Protein AF-A0A953T609-F1 (afdb_monomer)

Radius of gyration: 42.57 Å; Cα contacts (8 Å, |Δi|>4): 123; chains: 1; bounding box: 119×50×127 Å

Mean predicted aligned error: 12.47 Å

Sequence (325 aa):
MLYPSFEWYLLSAHSLFSTFSKAVWDKGGRVIDSILLSGVIKKYNVDSKWGKEVIAKFCKKIVSQDERFKDSVLLRREIDDVRFLTVFFSTLAFIFIFIQAILPVFGEERLRWDHFGIIFLILSLVSFFMAGAIERKKKPFLGKFLAAFVLIALWHIILVIAPQDVRGAHMVGYVTIIAFLGIFRNIATVLIAGISSLISYLILFYFYYPHIVRLHPMPDMVFLAVIIVIVIFVTSSIQEYFLGLTDVQDELETSRMSLEIQVRARTRELEELRDGLEKSIEERTSELNKKVEEFEKFNKLIVGREMKMVDLKKKIEELEKEKKS

Structure (mmCIF, N/CA/C/O backbone):
data_AF-A0A953T609-F1
#
_entry.id   AF-A0A953T609-F1
#
loop_
_atom_site.group_PDB
_atom_site.id
_atom_site.type_symbol
_atom_site.label_atom_id
_atom_site.label_alt_id
_atom_site.label_comp_id
_atom_site.label_asym_id
_atom_site.label_entity_id
_atom_site.label_seq_id
_atom_site.pdbx_PDB_ins_code
_atom_site.Cartn_x
_atom_site.Cartn_y
_atom_site.Cartn_z
_atom_site.occupancy
_atom_site.B_iso_or_equiv
_atom_site.auth_seq_id
_atom_site.auth_comp_id
_atom_site.auth_asym_id
_atom_site.auth_atom_id
_atom_site.pdbx_PDB_model_num
ATOM 1 N N . MET A 1 1 ? -6.472 -31.185 -30.210 1.00 47.56 1 MET A N 1
ATOM 2 C CA . MET A 1 1 ? -6.406 -31.661 -28.811 1.00 47.56 1 MET A CA 1
ATOM 3 C C . MET A 1 1 ? -5.078 -31.215 -28.219 1.00 47.56 1 MET A C 1
ATOM 5 O O . MET A 1 1 ? -4.071 -31.828 -28.533 1.00 47.56 1 MET A O 1
ATOM 9 N N . LEU A 1 2 ? -5.048 -30.124 -27.449 1.00 36.00 2 LEU A N 1
ATOM 10 C CA . LEU A 1 2 ? -3.848 -29.667 -26.737 1.00 36.00 2 LEU A CA 1
ATOM 11 C C . LEU A 1 2 ? -4.263 -28.920 -25.455 1.00 36.00 2 LEU A C 1
ATOM 13 O O . LEU A 1 2 ? -4.895 -27.874 -25.505 1.00 36.00 2 LEU A O 1
ATOM 17 N N . TYR A 1 3 ? -3.963 -29.606 -24.353 1.00 42.78 3 TYR A N 1
ATOM 18 C CA . TYR A 1 3 ? -3.817 -29.287 -22.928 1.00 42.78 3 TYR A CA 1
ATOM 19 C C . TYR A 1 3 ? -4.380 -27.989 -22.291 1.00 42.78 3 TYR A C 1
ATOM 21 O O . TYR A 1 3 ? -3.966 -26.892 -22.654 1.00 42.78 3 TYR A O 1
ATOM 29 N N . PRO A 1 4 ? -5.166 -28.115 -21.194 1.00 54.62 4 PRO A N 1
ATOM 30 C CA . PRO A 1 4 ? -5.700 -27.005 -20.393 1.00 54.62 4 PRO A CA 1
ATOM 31 C C . PRO A 1 4 ? -4.748 -26.506 -19.279 1.00 54.62 4 PRO A C 1
ATOM 33 O O . PRO A 1 4 ? -5.195 -26.008 -18.252 1.00 54.62 4 PRO A O 1
ATOM 36 N N . SER A 1 5 ? -3.427 -26.650 -19.401 1.00 58.59 5 SER A N 1
ATOM 37 C CA . SER A 1 5 ? -2.511 -26.424 -18.266 1.00 58.59 5 SER A CA 1
ATOM 38 C C . SER A 1 5 ? -2.285 -24.950 -17.893 1.00 58.59 5 SER A C 1
ATOM 40 O O . SER A 1 5 ? -1.976 -24.670 -16.738 1.00 58.59 5 SER A O 1
ATOM 42 N N . PHE A 1 6 ? -2.464 -23.995 -18.810 1.00 52.03 6 PHE A N 1
ATOM 43 C CA . PHE A 1 6 ? -2.142 -22.583 -18.546 1.00 52.03 6 PHE A CA 1
ATOM 44 C C . PHE A 1 6 ? -3.194 -21.864 -17.682 1.00 52.03 6 PHE A C 1
ATOM 46 O O . PHE A 1 6 ? -2.847 -21.065 -16.810 1.00 52.03 6 PHE A O 1
ATOM 53 N N . GLU A 1 7 ? -4.473 -22.207 -17.854 1.00 54.09 7 GLU A N 1
ATOM 54 C CA . GLU A 1 7 ? -5.572 -21.653 -17.052 1.00 54.09 7 GLU A CA 1
ATOM 55 C C . GLU A 1 7 ? -5.450 -22.058 -15.579 1.00 54.09 7 GLU A C 1
ATOM 57 O O . GLU A 1 7 ? -5.673 -21.235 -14.692 1.00 54.09 7 GLU A O 1
ATOM 62 N N . TRP A 1 8 ? -4.971 -23.276 -15.304 1.00 58.47 8 TRP A N 1
ATOM 63 C CA . TRP A 1 8 ? -4.703 -23.738 -13.942 1.00 58.47 8 TRP A CA 1
ATOM 64 C C . TRP A 1 8 ? -3.578 -22.958 -13.252 1.00 58.47 8 TRP A C 1
ATOM 66 O O . TRP A 1 8 ? -3.669 -22.716 -12.049 1.00 58.47 8 TRP A O 1
ATOM 76 N N . TYR A 1 9 ? -2.555 -22.496 -13.979 1.00 57.50 9 TYR A N 1
ATOM 77 C CA . TYR A 1 9 ? -1.487 -21.683 -13.385 1.00 57.50 9 TYR A CA 1
ATOM 78 C C . TYR A 1 9 ? -1.961 -20.271 -13.021 1.00 57.50 9 TYR A C 1
ATOM 80 O O . TYR A 1 9 ? -1.672 -19.808 -11.915 1.00 57.50 9 TYR A O 1
ATOM 88 N N . LEU A 1 10 ? -2.753 -19.622 -13.880 1.00 54.97 10 LEU A N 1
ATOM 89 C CA . LEU A 1 10 ? -3.375 -18.324 -13.581 1.00 54.97 10 LEU A CA 1
ATOM 90 C C . LEU A 1 10 ? -4.376 -18.417 -12.419 1.00 54.97 10 LEU A C 1
ATOM 92 O O . LEU A 1 10 ? -4.348 -17.577 -11.515 1.00 54.97 10 LEU A O 1
ATOM 96 N N . LEU A 1 11 ? -5.189 -19.480 -12.384 1.00 55.62 11 LEU A N 1
ATOM 97 C CA . LEU A 1 11 ? -6.113 -19.738 -11.278 1.00 55.62 11 LEU A CA 1
ATOM 98 C C . LEU A 1 11 ? -5.353 -20.021 -9.973 1.00 55.62 11 LEU A C 1
ATOM 100 O O . LEU A 1 11 ? -5.742 -19.530 -8.914 1.00 55.62 11 LEU A O 1
ATOM 104 N N . SER A 1 12 ? -4.233 -20.752 -10.042 1.00 58.25 12 SER A N 1
ATOM 105 C CA . SER A 1 12 ? -3.400 -21.042 -8.870 1.00 58.25 12 SER A CA 1
ATOM 106 C C . SER A 1 12 ? -2.736 -19.779 -8.309 1.00 58.25 12 SER A C 1
ATOM 108 O O . SER A 1 12 ? -2.730 -19.588 -7.095 1.00 58.25 12 SER A O 1
ATOM 110 N N . ALA A 1 13 ? -2.260 -18.867 -9.166 1.00 55.53 13 ALA A N 1
ATOM 111 C CA . ALA A 1 13 ? -1.662 -17.599 -8.753 1.00 55.53 13 ALA A CA 1
ATOM 112 C C . ALA A 1 13 ? -2.695 -16.651 -8.121 1.00 55.53 13 ALA A C 1
ATOM 114 O O . ALA A 1 13 ? -2.418 -16.045 -7.082 1.00 55.53 13 ALA A O 1
ATOM 115 N N . HIS A 1 14 ? -3.901 -16.566 -8.695 1.00 63.53 14 HIS A N 1
ATOM 116 C CA . HIS A 1 14 ? -4.993 -15.767 -8.134 1.00 63.53 14 HIS A CA 1
ATOM 117 C C . HIS A 1 14 ? -5.497 -16.349 -6.805 1.00 63.53 14 HIS A C 1
ATOM 119 O O . HIS A 1 14 ? -5.672 -15.620 -5.826 1.00 63.53 14 HIS A O 1
ATOM 125 N N . SER A 1 15 ? -5.632 -17.676 -6.723 1.00 61.91 15 SER A N 1
ATOM 126 C CA . SER A 1 15 ? -6.032 -18.369 -5.497 1.00 61.91 15 SER A CA 1
ATOM 127 C C . SER A 1 15 ? -4.976 -18.241 -4.398 1.00 61.91 15 SER A C 1
ATOM 129 O O . SER A 1 15 ? -5.336 -18.042 -3.238 1.00 61.91 15 SER A O 1
ATOM 131 N N . LEU A 1 16 ? -3.683 -18.278 -4.741 1.00 62.06 16 LEU A N 1
ATOM 132 C CA . LEU A 1 16 ? -2.569 -18.070 -3.811 1.00 62.06 16 LEU A CA 1
ATOM 133 C C . LEU A 1 16 ? -2.512 -16.619 -3.322 1.00 62.06 16 LEU A C 1
ATOM 135 O O . LEU A 1 16 ? -2.290 -16.387 -2.140 1.00 62.06 16 LEU A O 1
ATOM 139 N N . PHE A 1 17 ? -2.770 -15.633 -4.185 1.00 50.06 17 PHE A N 1
ATOM 140 C CA . PHE A 1 17 ? -2.854 -14.228 -3.775 1.00 50.06 17 PHE A CA 1
ATOM 141 C C . PHE A 1 17 ? -4.057 -13.969 -2.854 1.00 50.06 17 PHE A C 1
ATOM 143 O O . PHE A 1 17 ? -3.918 -13.294 -1.834 1.00 50.06 17 PHE A O 1
ATOM 150 N N . SER A 1 18 ? -5.207 -14.579 -3.154 1.00 56.66 18 SER A N 1
ATOM 151 C CA . SER A 1 18 ? -6.419 -14.501 -2.331 1.00 56.66 18 SER A CA 1
ATOM 152 C C . SER A 1 18 ? -6.243 -15.185 -0.968 1.00 56.66 18 SER A C 1
ATOM 154 O O . SER A 1 18 ? -6.535 -14.591 0.070 1.00 56.66 18 SER A O 1
ATOM 156 N N . THR A 1 19 ? -5.655 -16.388 -0.925 1.00 62.62 19 THR A N 1
ATOM 157 C CA . THR A 1 19 ? -5.328 -17.063 0.347 1.00 62.62 19 THR A CA 1
ATOM 158 C C . THR A 1 19 ? -4.246 -16.332 1.131 1.00 62.62 19 THR A C 1
ATOM 160 O O . THR A 1 19 ? -4.316 -16.315 2.355 1.00 62.62 19 THR A O 1
ATOM 163 N N . PHE A 1 20 ? -3.285 -15.679 0.472 1.00 46.75 20 PHE A N 1
ATOM 164 C CA . PHE A 1 20 ? -2.272 -14.879 1.159 1.00 46.75 20 PHE A CA 1
ATOM 165 C C . PHE A 1 20 ? -2.869 -13.599 1.749 1.00 46.75 20 PHE A C 1
ATOM 167 O O . PHE A 1 20 ? -2.589 -13.288 2.900 1.00 46.75 20 PHE A O 1
ATOM 174 N N . SER A 1 21 ? -3.741 -12.897 1.015 1.00 46.44 21 SER A N 1
ATOM 175 C CA . SER A 1 21 ? -4.497 -11.746 1.529 1.00 46.44 21 SER A CA 1
ATOM 176 C C . SER A 1 21 ? -5.362 -12.145 2.729 1.00 46.44 21 SER A C 1
ATOM 178 O O . SER A 1 21 ? -5.290 -11.512 3.783 1.00 46.44 21 SER A O 1
ATOM 180 N N . LYS A 1 22 ? -6.063 -13.282 2.632 1.00 57.22 22 LYS A N 1
ATOM 181 C CA . LYS A 1 22 ? -6.862 -13.848 3.724 1.00 57.22 22 LYS A CA 1
ATOM 182 C C . LYS A 1 22 ? -6.007 -14.261 4.924 1.00 57.22 22 LYS A C 1
ATOM 184 O O . LYS A 1 22 ? -6.365 -13.921 6.038 1.00 57.22 22 LYS A O 1
ATOM 189 N N . ALA A 1 23 ? -4.851 -14.899 4.718 1.00 47.91 23 ALA A N 1
ATOM 190 C CA . ALA A 1 23 ? -3.910 -15.284 5.778 1.00 47.91 23 ALA A CA 1
ATOM 191 C C . ALA A 1 23 ? -3.211 -14.082 6.436 1.00 47.91 23 ALA A C 1
ATOM 193 O O . ALA A 1 23 ? -2.791 -14.154 7.589 1.00 47.91 23 ALA A O 1
ATOM 194 N N . VAL A 1 24 ? -3.057 -12.980 5.704 1.00 47.50 24 VAL A N 1
ATOM 195 C CA . VAL A 1 24 ? -2.550 -11.701 6.208 1.00 47.50 24 VAL A CA 1
ATOM 196 C C . VAL A 1 24 ? -3.599 -10.996 7.060 1.00 47.50 24 VAL A C 1
ATOM 198 O O . VAL A 1 24 ? -3.252 -10.494 8.128 1.00 47.50 24 VAL A O 1
ATOM 201 N N . TRP A 1 25 ? -4.858 -11.015 6.625 1.00 49.22 25 TRP A N 1
ATOM 202 C CA . TRP A 1 25 ? -6.001 -10.524 7.391 1.00 49.22 25 TRP A CA 1
ATOM 203 C C . TRP A 1 25 ? -6.203 -11.363 8.665 1.00 49.22 25 TRP A C 1
ATOM 205 O O . TRP A 1 25 ? -6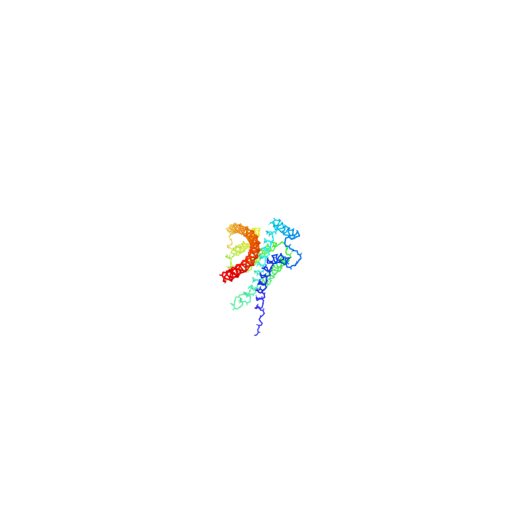.282 -10.815 9.760 1.00 49.22 25 TRP A O 1
ATOM 215 N N . ASP A 1 26 ? -6.085 -12.690 8.548 1.00 44.69 26 ASP A N 1
ATOM 216 C CA . ASP A 1 26 ? -6.059 -13.640 9.668 1.00 44.69 26 ASP A CA 1
ATOM 217 C C . ASP A 1 26 ? -4.867 -13.412 10.602 1.00 44.69 26 ASP A C 1
ATOM 219 O O . ASP A 1 26 ? -4.970 -13.666 11.793 1.00 44.69 26 ASP A O 1
ATOM 223 N N . LYS A 1 27 ? -3.704 -12.958 10.108 1.00 43.44 27 LYS A N 1
ATOM 224 C CA . LYS A 1 27 ? -2.521 -12.718 10.955 1.00 43.44 27 LYS A CA 1
ATOM 225 C C . LYS A 1 27 ? -2.527 -11.362 11.661 1.00 43.44 27 LYS A C 1
ATOM 227 O O . LYS A 1 27 ? -2.010 -11.296 12.774 1.00 43.44 27 LYS A O 1
ATOM 232 N N . GLY A 1 28 ? -3.128 -10.332 11.063 1.00 41.22 28 GLY A N 1
ATOM 233 C CA . GLY A 1 28 ? -3.493 -9.096 11.769 1.00 41.22 28 GLY A CA 1
ATOM 234 C C . GLY A 1 28 ? -4.565 -9.363 12.830 1.00 41.22 28 GLY A C 1
ATOM 235 O O . GLY A 1 28 ? -4.441 -8.906 13.963 1.00 41.22 28 GLY A O 1
ATOM 236 N N . GLY A 1 29 ? -5.522 -10.239 12.507 1.00 43.53 29 GLY A N 1
ATOM 237 C CA . GLY A 1 29 ? -6.478 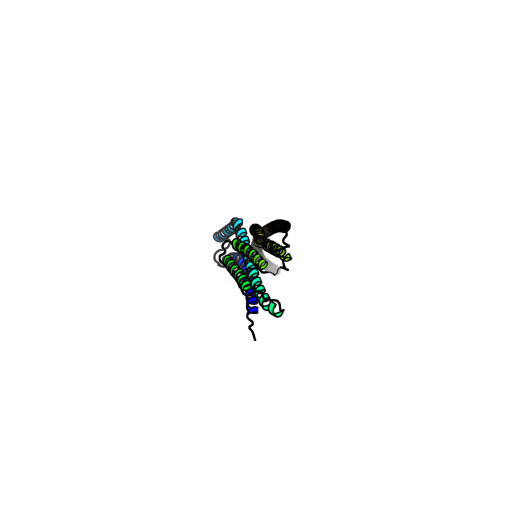-10.808 13.455 1.00 43.53 29 GLY A CA 1
ATOM 238 C C . GLY A 1 29 ? -5.819 -11.646 14.554 1.00 43.53 29 GLY A C 1
ATOM 239 O O . GLY A 1 29 ? -6.168 -11.478 15.709 1.00 43.53 29 GLY A O 1
ATOM 240 N N . ARG A 1 30 ? -4.800 -12.470 14.259 1.00 40.00 30 ARG A N 1
ATOM 241 C CA . ARG A 1 30 ? -4.153 -13.398 15.219 1.00 40.00 30 ARG A CA 1
ATOM 242 C C . ARG A 1 30 ? -3.453 -12.741 16.395 1.00 40.00 30 ARG A C 1
ATOM 244 O O . ARG A 1 30 ? -3.290 -13.407 17.411 1.00 40.00 30 ARG A O 1
ATOM 251 N N . VAL A 1 31 ? -3.009 -11.490 16.298 1.00 47.50 31 VAL A N 1
ATOM 252 C CA . VAL A 1 31 ? -2.457 -10.802 17.477 1.00 47.50 31 VAL A CA 1
ATOM 253 C C . VAL A 1 31 ? -3.593 -10.479 18.446 1.00 47.50 31 VAL A C 1
ATOM 255 O O . VAL A 1 31 ? -3.497 -10.818 19.624 1.00 47.50 31 VAL A O 1
ATOM 258 N N . ILE A 1 32 ? -4.704 -9.956 17.924 1.00 45.34 32 ILE A N 1
ATOM 259 C CA . ILE A 1 32 ? -5.936 -9.675 18.671 1.00 45.34 32 ILE A CA 1
ATOM 260 C C . ILE A 1 32 ? -6.569 -10.984 19.177 1.00 45.34 32 ILE A C 1
ATOM 262 O O . ILE A 1 32 ? -6.910 -11.086 20.351 1.00 45.34 32 ILE A O 1
ATOM 266 N N . ASP A 1 33 ? -6.599 -12.028 18.350 1.00 40.06 33 ASP A N 1
ATOM 267 C CA . ASP A 1 33 ? -7.079 -13.365 18.696 1.00 40.06 33 ASP A CA 1
ATOM 268 C C . ASP A 1 33 ? -6.167 -14.070 19.697 1.00 40.06 33 ASP A C 1
ATOM 270 O O . ASP A 1 33 ? -6.675 -14.779 20.543 1.00 40.06 33 ASP A O 1
ATOM 274 N N . SER A 1 34 ? -4.842 -13.877 19.690 1.00 48.00 34 SER A N 1
ATOM 275 C CA . SER A 1 34 ? -3.959 -14.455 20.721 1.00 48.00 34 SER A CA 1
ATOM 276 C C . SER A 1 34 ? -4.162 -13.804 22.093 1.00 48.00 34 SER A C 1
ATOM 278 O O . SER A 1 34 ? -4.022 -14.465 23.123 1.00 48.00 34 SER A O 1
ATOM 280 N N . ILE A 1 35 ? -4.559 -12.529 22.106 1.00 50.88 35 ILE A N 1
ATOM 281 C CA . ILE A 1 35 ? -4.926 -11.790 23.316 1.00 50.88 35 ILE A CA 1
ATOM 282 C C . ILE A 1 35 ? -6.320 -12.229 23.781 1.00 50.88 35 ILE A C 1
ATOM 284 O O . ILE A 1 35 ? -6.498 -12.513 24.965 1.00 50.88 35 ILE A O 1
ATOM 288 N N . LEU A 1 36 ? -7.277 -12.404 22.866 1.00 48.88 36 LEU A N 1
ATOM 289 C CA . LEU A 1 36 ? -8.624 -12.899 23.172 1.00 48.88 36 LEU A CA 1
ATOM 290 C C . LEU A 1 36 ? -8.646 -14.390 23.570 1.00 48.88 36 LEU A C 1
ATOM 292 O O . LEU A 1 36 ? -9.308 -14.749 24.540 1.00 48.88 36 LEU A O 1
ATOM 296 N N . LEU A 1 37 ? -7.864 -15.257 22.918 1.00 46.03 37 LEU A N 1
ATOM 297 C CA . LEU A 1 37 ? -7.713 -16.683 23.254 1.00 46.03 37 LEU A CA 1
ATOM 298 C C . LEU A 1 37 ? -6.965 -16.902 24.569 1.00 46.03 37 LEU A C 1
ATOM 300 O O . LEU A 1 37 ? -7.228 -17.897 25.243 1.00 46.03 37 LEU A O 1
ATOM 304 N N . SER A 1 38 ? -6.102 -15.972 24.991 1.00 47.28 38 SER A N 1
ATOM 305 C CA . SER A 1 38 ? -5.550 -16.006 26.352 1.00 47.28 38 SER A CA 1
ATOM 306 C C . SER A 1 38 ? -6.639 -15.824 27.422 1.00 47.28 38 SER A C 1
ATOM 308 O O . SER A 1 38 ? -6.528 -16.397 28.502 1.00 47.28 38 SER A O 1
ATOM 310 N N . GLY A 1 39 ? -7.742 -15.142 27.083 1.00 47.78 39 GLY A N 1
ATOM 311 C CA . GLY A 1 39 ? -8.961 -15.095 27.894 1.00 47.78 39 GLY A CA 1
ATOM 312 C C . GLY A 1 39 ? -9.804 -16.378 27.835 1.00 47.78 39 GLY A C 1
ATOM 313 O O . GLY A 1 39 ? -10.520 -16.684 28.786 1.00 47.78 39 GLY A O 1
ATOM 314 N N . VAL A 1 40 ? -9.695 -17.174 26.763 1.00 46.25 40 VAL A N 1
ATOM 315 C CA . VAL A 1 40 ? -10.422 -18.453 26.603 1.00 46.25 40 VAL A CA 1
ATOM 316 C C . VAL A 1 40 ? -9.732 -19.607 27.347 1.00 46.25 40 VAL A C 1
ATOM 318 O O . VAL A 1 40 ? -10.399 -20.554 27.777 1.00 46.25 40 VAL A O 1
ATOM 321 N N . ILE A 1 41 ? -8.420 -19.522 27.605 1.00 48.41 41 ILE A N 1
ATOM 322 C CA . ILE A 1 41 ? -7.700 -20.451 28.496 1.00 48.41 41 ILE A CA 1
ATOM 323 C C . ILE A 1 41 ? -8.001 -20.070 29.962 1.00 48.41 41 ILE A C 1
ATOM 325 O O . ILE A 1 41 ? -7.225 -19.440 30.674 1.00 48.41 41 ILE A O 1
ATOM 329 N N . LYS A 1 42 ? -9.207 -20.482 30.358 1.00 45.91 42 LYS A N 1
ATOM 330 C CA . LYS A 1 42 ? -10.034 -20.360 31.575 1.00 45.91 42 LYS A CA 1
ATOM 331 C C . LYS A 1 42 ? -9.431 -20.233 32.992 1.00 45.91 42 LYS A C 1
ATOM 333 O O . LYS A 1 42 ? -10.179 -20.441 33.945 1.00 45.91 42 LYS A O 1
ATOM 338 N N . LYS A 1 43 ? -8.156 -19.897 33.218 1.00 55.69 43 LYS A N 1
ATOM 339 C CA . LYS A 1 43 ? -7.607 -19.837 34.596 1.00 55.69 43 LYS A CA 1
ATOM 340 C C . LYS A 1 43 ? -7.052 -18.500 35.068 1.00 55.69 43 LYS A C 1
ATOM 342 O O . LYS A 1 43 ? -6.791 -18.369 36.261 1.00 55.69 43 LYS A O 1
ATOM 347 N N . TYR A 1 44 ? -6.931 -17.504 34.197 1.00 53.91 44 TYR A N 1
ATOM 348 C CA . TYR A 1 44 ? -6.404 -16.200 34.589 1.00 53.91 44 TYR A CA 1
ATOM 349 C C . TYR A 1 44 ? -7.365 -15.093 34.170 1.00 53.91 44 TYR A C 1
ATOM 351 O O . TYR A 1 44 ? -7.423 -14.700 33.012 1.00 53.91 44 TYR A O 1
ATOM 359 N N . ASN A 1 45 ? -8.146 -14.610 35.141 1.00 61.97 45 ASN A N 1
ATOM 360 C CA . ASN A 1 45 ? -8.993 -13.434 34.975 1.00 61.97 45 ASN A CA 1
ATOM 361 C C . ASN A 1 45 ? -8.115 -12.239 34.554 1.00 61.97 45 ASN A C 1
ATOM 363 O O . ASN A 1 45 ? -7.007 -12.081 35.075 1.00 61.97 45 ASN A O 1
ATOM 367 N N . VAL A 1 46 ? -8.596 -11.397 33.640 1.00 62.38 46 VAL A N 1
ATOM 368 C CA . VAL A 1 46 ? -7.922 -10.155 33.215 1.00 62.38 46 VAL A CA 1
ATOM 369 C C . VAL A 1 46 ? -7.611 -9.259 34.420 1.00 62.38 46 VAL A C 1
ATOM 371 O O . VAL A 1 46 ? -6.571 -8.605 34.460 1.00 62.38 46 VAL A O 1
ATOM 374 N N . ASP A 1 47 ? -8.451 -9.326 35.455 1.00 70.25 47 ASP A N 1
ATOM 375 C CA . ASP A 1 47 ? -8.265 -8.594 36.710 1.00 70.25 47 ASP A CA 1
ATOM 376 C C . ASP A 1 47 ? -7.221 -9.211 37.656 1.00 70.25 47 ASP A C 1
ATOM 378 O O . ASP A 1 47 ? -6.834 -8.586 38.648 1.00 70.25 47 ASP A O 1
ATOM 382 N N . SER A 1 48 ? -6.727 -10.417 37.359 1.00 81.62 48 SER A N 1
ATOM 383 C CA . SER A 1 48 ? -5.638 -11.029 38.119 1.00 81.62 48 SER A CA 1
ATOM 384 C C . SER A 1 48 ? -4.354 -10.211 37.977 1.00 81.62 48 SER A C 1
ATOM 386 O O . SER A 1 48 ? -4.097 -9.583 36.950 1.00 81.62 48 SER A O 1
ATOM 388 N N . LYS A 1 49 ? -3.500 -10.258 39.005 1.00 82.06 49 LYS A N 1
ATOM 389 C CA . LYS A 1 49 ? -2.197 -9.575 38.993 1.00 82.06 49 LYS A CA 1
ATOM 390 C C . LYS A 1 49 ? -1.371 -9.940 37.749 1.00 82.06 49 LYS A C 1
ATOM 392 O O . LYS A 1 49 ? -0.777 -9.057 37.145 1.00 82.06 49 LYS A O 1
ATOM 397 N N . TRP A 1 50 ? -1.419 -11.207 37.327 1.00 78.81 50 TRP A N 1
ATOM 398 C CA . TRP A 1 50 ? -0.763 -11.690 36.109 1.00 78.81 50 TRP A CA 1
ATOM 399 C C . TRP A 1 50 ? -1.389 -11.113 34.833 1.00 78.81 50 TRP A C 1
ATOM 401 O O . TRP A 1 50 ? -0.660 -10.647 33.967 1.00 78.81 50 TRP A O 1
ATOM 411 N N . GLY A 1 51 ? -2.723 -11.072 34.731 1.00 75.50 51 GLY A N 1
ATOM 412 C CA . GLY A 1 51 ? -3.425 -10.466 33.593 1.00 75.50 51 GLY A CA 1
ATOM 413 C C . GLY A 1 51 ? -3.089 -8.983 33.429 1.00 75.50 51 GLY A C 1
ATOM 414 O O . GLY A 1 51 ? -2.704 -8.550 32.343 1.00 75.50 51 GLY A O 1
ATOM 415 N N . LYS A 1 52 ? -3.110 -8.225 34.532 1.00 80.31 52 LYS A N 1
ATOM 416 C CA . LYS A 1 52 ? -2.699 -6.813 34.554 1.00 80.31 52 LYS A CA 1
ATOM 417 C C . LYS A 1 52 ? -1.236 -6.632 34.158 1.00 80.31 52 LYS A C 1
ATOM 419 O O . LYS A 1 52 ? -0.921 -5.706 33.421 1.00 80.31 52 LYS A O 1
ATOM 424 N N . GLU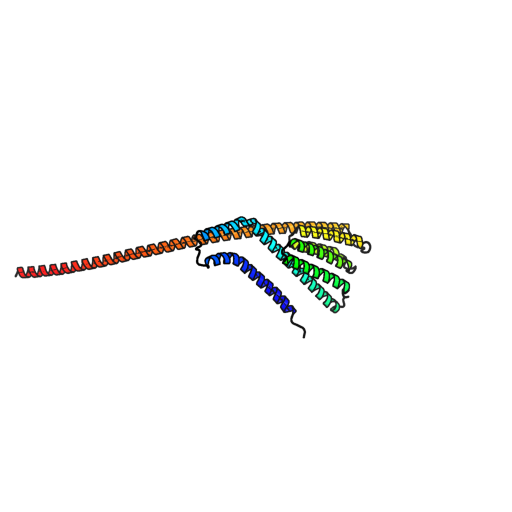 A 1 53 ? -0.348 -7.519 34.597 1.00 82.94 53 GLU A N 1
ATOM 425 C CA . GLU A 1 53 ? 1.079 -7.459 34.273 1.00 82.94 53 GLU A CA 1
ATOM 426 C C . GLU A 1 53 ? 1.366 -7.847 32.814 1.00 82.94 53 GLU A C 1
ATOM 428 O O . GLU A 1 53 ? 2.193 -7.211 32.165 1.00 82.94 53 GLU A O 1
ATOM 433 N N . VAL A 1 54 ? 0.641 -8.819 32.250 1.00 74.81 54 VAL A N 1
ATOM 434 C CA . VAL A 1 54 ? 0.718 -9.191 30.827 1.00 74.81 54 VAL A CA 1
ATOM 435 C C . VAL A 1 54 ? 0.176 -8.073 29.939 1.00 74.81 54 VAL A C 1
ATOM 437 O O . VAL A 1 54 ? 0.842 -7.718 28.968 1.00 74.81 54 VAL A O 1
ATOM 440 N N . ILE A 1 55 ? -0.965 -7.469 30.289 1.00 74.31 55 ILE A N 1
ATOM 441 C CA . ILE A 1 55 ? -1.517 -6.307 29.576 1.00 74.31 55 ILE A CA 1
ATOM 442 C C . ILE A 1 55 ? -0.565 -5.121 29.696 1.00 74.31 55 ILE A C 1
ATOM 444 O O . ILE A 1 55 ? -0.228 -4.521 28.685 1.00 74.31 55 ILE A O 1
ATOM 448 N N . ALA A 1 56 ? -0.042 -4.822 30.886 1.00 80.06 56 ALA A N 1
ATOM 449 C CA . ALA A 1 56 ? 0.933 -3.750 31.066 1.00 80.06 56 ALA A CA 1
ATOM 450 C C . ALA A 1 56 ? 2.216 -4.007 30.266 1.00 80.06 56 ALA A C 1
ATOM 452 O O . ALA A 1 56 ? 2.761 -3.081 29.674 1.00 80.06 56 ALA A O 1
ATOM 453 N N . LYS A 1 57 ? 2.692 -5.255 30.191 1.00 77.62 57 LYS A N 1
ATOM 454 C CA . LYS A 1 57 ? 3.866 -5.636 29.395 1.00 77.62 57 LYS A CA 1
ATOM 455 C C . LYS A 1 57 ? 3.579 -5.582 27.896 1.00 77.62 57 LYS A C 1
ATOM 457 O O . LYS A 1 57 ? 4.474 -5.208 27.149 1.00 77.62 57 LYS A O 1
ATOM 462 N N . PHE A 1 58 ? 2.363 -5.908 27.460 1.00 69.31 58 PHE A N 1
ATOM 463 C CA . PHE A 1 58 ? 1.911 -5.772 26.077 1.00 69.31 58 PHE A CA 1
ATOM 464 C C . PHE A 1 58 ? 1.753 -4.302 25.680 1.00 69.31 58 PHE A C 1
ATOM 466 O O . PHE A 1 58 ? 2.365 -3.888 24.704 1.00 69.31 58 PHE A O 1
ATOM 473 N N . CYS A 1 59 ? 1.063 -3.488 26.482 1.00 69.62 59 CYS A N 1
ATOM 474 C CA . CYS A 1 59 ? 0.963 -2.041 26.295 1.00 69.62 59 CYS A CA 1
ATOM 475 C C . CYS A 1 59 ? 2.347 -1.394 26.315 1.00 69.62 59 CYS A C 1
ATOM 477 O O . CYS A 1 59 ? 2.678 -0.642 25.412 1.00 69.62 59 CYS A O 1
ATOM 479 N N . LYS A 1 60 ? 3.213 -1.752 27.271 1.00 74.88 60 LYS A N 1
ATOM 480 C CA . LYS A 1 60 ? 4.604 -1.287 27.300 1.00 74.88 60 LYS A CA 1
ATOM 481 C C . LYS A 1 60 ? 5.375 -1.755 26.073 1.00 74.88 60 LYS A C 1
ATOM 483 O O . LYS A 1 60 ? 6.222 -1.018 25.594 1.00 74.88 60 LYS A O 1
ATOM 488 N N . LYS A 1 61 ? 5.108 -2.952 25.548 1.00 66.25 61 LYS A N 1
ATOM 489 C CA . LYS A 1 61 ? 5.737 -3.463 24.326 1.00 66.25 61 LYS A CA 1
ATOM 490 C C . LYS A 1 61 ? 5.233 -2.743 23.078 1.00 66.25 61 LYS A C 1
ATOM 492 O O . LYS A 1 61 ? 6.064 -2.465 22.237 1.00 66.25 61 LYS A O 1
ATOM 497 N N . ILE A 1 62 ? 3.954 -2.382 22.990 1.00 61.12 62 ILE A N 1
ATOM 498 C CA . ILE A 1 62 ? 3.407 -1.530 21.922 1.00 61.12 62 ILE A CA 1
ATOM 499 C C . ILE A 1 62 ? 4.018 -0.129 22.013 1.00 61.12 62 ILE A C 1
ATOM 501 O O . ILE A 1 62 ? 4.641 0.324 21.064 1.00 61.12 62 ILE A O 1
ATOM 505 N N . VAL A 1 63 ? 3.945 0.499 23.189 1.00 64.19 63 VAL A N 1
ATOM 506 C CA . VAL A 1 63 ? 4.461 1.853 23.449 1.00 64.19 63 VAL A CA 1
ATOM 507 C C . VAL A 1 63 ? 5.984 1.939 23.281 1.00 64.19 63 VAL A C 1
ATOM 509 O O . VAL A 1 63 ? 6.499 2.972 22.884 1.00 64.19 63 VAL A O 1
ATOM 512 N N . SER A 1 64 ? 6.730 0.862 23.548 1.00 67.88 64 SER A N 1
ATOM 513 C CA . SER A 1 64 ? 8.187 0.811 23.316 1.00 67.88 64 SER A CA 1
ATOM 514 C C . SER A 1 64 ? 8.594 0.234 21.953 1.00 67.88 64 SER A C 1
ATOM 516 O O . SER A 1 64 ? 9.789 0.155 21.672 1.00 67.88 64 SER A O 1
ATOM 518 N N . GLN A 1 65 ? 7.647 -0.196 21.107 1.00 52.38 65 GLN A N 1
ATOM 519 C CA . GLN A 1 65 ? 7.920 -0.689 19.747 1.00 52.38 65 GLN A CA 1
ATOM 520 C C . GLN A 1 65 ? 7.679 0.355 18.652 1.00 52.38 65 GLN A C 1
ATOM 522 O O . GLN A 1 65 ? 7.669 -0.027 17.482 1.00 52.38 65 GLN A O 1
ATOM 527 N N . ASP A 1 66 ? 7.567 1.633 19.004 1.00 60.06 66 ASP A N 1
ATOM 528 C CA . ASP A 1 66 ? 7.289 2.730 18.069 1.00 60.06 66 ASP A CA 1
ATOM 529 C C . ASP A 1 66 ? 8.234 2.721 16.842 1.00 60.06 66 ASP A C 1
ATOM 531 O O . ASP A 1 66 ? 7.797 2.774 15.696 1.00 60.06 66 ASP A O 1
ATOM 535 N N . GLU A 1 67 ? 9.529 2.439 17.041 1.00 62.44 67 GLU A N 1
ATOM 536 C CA . GLU A 1 67 ? 10.477 2.284 15.921 1.00 62.44 67 GLU A CA 1
ATOM 537 C C . GLU A 1 67 ? 10.367 0.927 15.195 1.00 62.44 67 GLU A C 1
ATOM 539 O O . GLU A 1 67 ? 10.457 0.841 13.970 1.00 62.44 67 GLU A O 1
ATOM 544 N N . ARG A 1 68 ? 10.115 -0.169 15.925 1.00 61.66 68 ARG A N 1
ATOM 545 C CA . ARG A 1 68 ? 10.117 -1.527 15.346 1.00 61.66 68 ARG A CA 1
ATOM 546 C C . ARG A 1 68 ? 8.886 -1.836 14.500 1.00 61.66 68 ARG A C 1
ATOM 548 O O . ARG A 1 68 ? 8.963 -2.708 13.632 1.00 61.66 68 ARG A O 1
ATOM 555 N N . PHE A 1 69 ? 7.751 -1.194 14.770 1.00 64.69 69 PHE A N 1
ATOM 556 C CA . PHE A 1 69 ? 6.557 -1.371 13.949 1.00 64.69 69 PHE A CA 1
ATOM 557 C C . PHE A 1 69 ? 6.727 -0.678 12.597 1.00 64.69 69 PHE A C 1
ATOM 559 O O . PHE A 1 69 ? 6.557 -1.340 11.569 1.00 64.69 69 PHE A O 1
ATOM 566 N N . LYS A 1 70 ? 7.191 0.580 12.599 1.00 65.94 70 LYS A N 1
ATOM 567 C CA . LYS A 1 70 ? 7.516 1.345 11.387 1.00 65.94 70 LYS A CA 1
ATOM 568 C C . LYS A 1 70 ? 8.490 0.580 10.492 1.00 65.94 70 LYS A C 1
ATOM 570 O O . LYS A 1 70 ? 8.193 0.354 9.318 1.00 65.94 70 LYS A O 1
ATOM 575 N N . ASP A 1 71 ? 9.563 0.037 11.066 1.00 74.56 71 ASP A N 1
ATOM 576 C CA . ASP A 1 71 ? 10.518 -0.811 10.342 1.00 74.56 71 ASP A CA 1
ATOM 577 C C . ASP A 1 71 ? 9.870 -2.066 9.744 1.00 74.56 71 ASP A C 1
ATOM 579 O O . ASP A 1 71 ? 10.181 -2.464 8.621 1.00 74.56 71 ASP A O 1
ATOM 583 N N . SER A 1 72 ? 8.948 -2.707 10.467 1.00 75.69 72 SER A N 1
ATOM 584 C CA . SER A 1 72 ? 8.275 -3.914 9.981 1.00 75.69 72 SER A CA 1
ATOM 585 C C . SER A 1 72 ? 7.313 -3.632 8.823 1.00 75.69 72 SER A C 1
ATOM 587 O O . SER A 1 72 ? 7.228 -4.436 7.891 1.00 75.69 72 SER A O 1
ATOM 589 N N . VAL A 1 73 ? 6.628 -2.483 8.847 1.00 72.12 73 VAL A N 1
ATOM 590 C CA . VAL A 1 73 ? 5.739 -2.025 7.772 1.00 72.12 73 VAL A CA 1
ATOM 591 C C . VAL A 1 73 ? 6.557 -1.624 6.545 1.00 72.12 73 VAL A C 1
ATOM 593 O O . VAL A 1 73 ? 6.228 -2.045 5.433 1.00 72.12 73 VAL A O 1
ATOM 596 N N . LEU A 1 74 ? 7.657 -0.889 6.740 1.00 74.69 74 LEU A N 1
ATOM 597 C CA . LEU A 1 74 ? 8.590 -0.528 5.671 1.00 74.69 74 LEU A CA 1
ATOM 598 C C . LEU A 1 74 ? 9.193 -1.778 5.019 1.00 74.69 74 LEU A C 1
ATOM 600 O O . LEU A 1 74 ? 9.083 -1.940 3.806 1.00 74.69 74 LEU A O 1
ATOM 604 N N . LEU A 1 75 ? 9.723 -2.715 5.813 1.00 79.94 75 LEU A N 1
ATOM 605 C CA . LEU A 1 75 ? 10.285 -3.976 5.319 1.00 79.94 75 LEU A CA 1
ATOM 606 C C . LEU A 1 75 ? 9.250 -4.790 4.535 1.00 79.94 75 LEU A C 1
ATOM 608 O O . LEU A 1 75 ? 9.553 -5.380 3.498 1.00 79.94 75 LEU A O 1
ATOM 612 N N . ARG A 1 76 ? 8.012 -4.843 5.031 1.00 78.88 76 ARG A N 1
ATOM 613 C CA . ARG A 1 76 ? 6.930 -5.566 4.368 1.00 78.88 76 ARG A CA 1
ATOM 614 C C . ARG A 1 76 ? 6.598 -4.963 3.008 1.00 78.88 76 ARG A C 1
ATOM 616 O O . ARG A 1 76 ? 6.456 -5.707 2.043 1.00 78.88 76 ARG A O 1
ATOM 623 N N . ARG A 1 77 ? 6.532 -3.636 2.923 1.00 76.44 77 ARG A N 1
ATOM 624 C CA . ARG A 1 77 ? 6.306 -2.942 1.656 1.00 76.44 77 ARG A CA 1
ATOM 625 C C . ARG A 1 77 ? 7.478 -3.123 0.693 1.00 76.44 77 ARG A C 1
ATOM 627 O O . ARG A 1 77 ? 7.252 -3.363 -0.486 1.00 76.44 77 ARG A O 1
ATOM 634 N N . GLU A 1 78 ? 8.718 -3.101 1.182 1.00 78.00 78 GLU A N 1
ATOM 635 C CA . GLU A 1 78 ? 9.883 -3.414 0.347 1.00 78.00 78 GLU A CA 1
ATOM 636 C C . GLU A 1 78 ? 9.802 -4.826 -0.248 1.00 78.00 78 GLU A C 1
ATOM 638 O O . GLU A 1 78 ? 10.153 -5.021 -1.411 1.00 78.00 78 GLU A O 1
ATOM 643 N N . ILE A 1 79 ? 9.309 -5.806 0.513 1.00 77.19 79 ILE A N 1
ATOM 644 C CA . ILE A 1 79 ? 9.070 -7.166 0.012 1.00 77.19 79 ILE A CA 1
ATOM 645 C C . ILE A 1 79 ? 7.984 -7.169 -1.073 1.00 77.19 79 ILE A C 1
ATOM 647 O O . ILE A 1 79 ? 8.161 -7.830 -2.099 1.00 77.19 79 ILE A O 1
ATOM 651 N N . ASP A 1 80 ? 6.887 -6.435 -0.874 1.00 76.94 80 ASP A N 1
ATOM 652 C CA . ASP A 1 80 ? 5.797 -6.344 -1.852 1.00 76.94 80 ASP A CA 1
ATOM 653 C C . ASP A 1 80 ? 6.259 -5.685 -3.165 1.00 76.94 80 ASP A C 1
ATOM 655 O O . ASP A 1 80 ? 5.933 -6.179 -4.246 1.00 76.94 80 ASP A O 1
ATOM 659 N N . ASP A 1 81 ? 7.104 -4.655 -3.092 1.00 75.12 81 ASP A N 1
ATOM 660 C CA . ASP A 1 81 ? 7.708 -4.016 -4.266 1.00 75.12 81 ASP A CA 1
ATOM 661 C C . ASP A 1 81 ? 8.605 -4.981 -5.058 1.00 75.12 81 ASP A C 1
ATOM 663 O O . ASP A 1 81 ? 8.515 -5.066 -6.286 1.00 75.12 81 ASP A O 1
ATOM 667 N N . VAL A 1 82 ? 9.477 -5.734 -4.374 1.00 77.19 82 VAL A N 1
ATOM 668 C CA . VAL A 1 82 ? 10.353 -6.715 -5.041 1.00 77.19 82 VAL A CA 1
ATOM 669 C C . VAL A 1 82 ? 9.520 -7.857 -5.629 1.00 77.19 82 VAL A C 1
ATOM 671 O O . VAL A 1 82 ? 9.819 -8.344 -6.723 1.00 77.19 82 VAL A O 1
ATOM 674 N N . ARG A 1 83 ? 8.433 -8.258 -4.959 1.00 79.69 83 ARG A N 1
ATOM 675 C CA . ARG A 1 83 ? 7.480 -9.242 -5.486 1.00 79.69 83 ARG A CA 1
ATOM 676 C C . ARG A 1 83 ? 6.805 -8.738 -6.757 1.00 79.69 83 ARG A C 1
ATOM 678 O O . ARG A 1 83 ? 6.768 -9.480 -7.736 1.00 79.69 83 ARG A O 1
ATOM 685 N N . PHE A 1 84 ? 6.317 -7.498 -6.765 1.00 77.81 84 PHE A N 1
ATOM 686 C CA . PHE A 1 84 ? 5.734 -6.877 -7.955 1.00 77.81 84 PHE A CA 1
ATOM 687 C C . PHE A 1 84 ? 6.727 -6.877 -9.119 1.00 77.81 84 PHE A C 1
ATOM 689 O O . PHE A 1 84 ? 6.404 -7.332 -10.214 1.00 77.81 84 PHE A O 1
ATOM 696 N N . LEU A 1 85 ? 7.964 -6.456 -8.860 1.00 74.31 85 LEU A N 1
ATOM 697 C CA . LEU A 1 85 ? 9.022 -6.405 -9.861 1.00 74.31 85 LEU A CA 1
ATOM 698 C C . LEU A 1 85 ? 9.360 -7.812 -10.396 1.00 74.31 85 LEU A C 1
ATOM 700 O O . LEU A 1 85 ? 9.503 -8.000 -11.599 1.00 74.31 85 LEU A O 1
ATOM 704 N N . THR A 1 86 ? 9.381 -8.830 -9.534 1.00 79.31 86 THR A N 1
ATOM 705 C CA . THR A 1 86 ? 9.576 -10.236 -9.940 1.00 79.31 86 THR A CA 1
ATOM 706 C C . THR A 1 86 ? 8.448 -10.735 -10.850 1.00 79.31 86 THR A C 1
ATOM 708 O O . THR A 1 86 ? 8.709 -11.376 -11.871 1.00 79.31 86 THR A O 1
ATOM 711 N N . VAL A 1 87 ? 7.192 -10.414 -10.519 1.00 80.25 87 VAL A N 1
ATOM 712 C CA . VAL A 1 87 ? 6.027 -10.738 -11.362 1.00 80.25 87 VAL A CA 1
ATOM 713 C C . VAL A 1 87 ? 6.113 -10.009 -12.702 1.00 80.25 87 VAL A C 1
ATOM 715 O O . VAL A 1 87 ? 5.862 -10.616 -13.743 1.00 80.25 87 VAL A O 1
ATOM 718 N N . PHE A 1 88 ? 6.520 -8.739 -12.696 1.00 77.12 88 PHE A N 1
ATOM 719 C CA . PHE A 1 88 ? 6.701 -7.940 -13.903 1.00 77.12 88 PHE A CA 1
ATOM 720 C C . PHE A 1 88 ? 7.735 -8.562 -14.851 1.00 77.12 88 PHE A C 1
ATOM 722 O O . PHE A 1 88 ? 7.410 -8.812 -16.009 1.00 77.12 88 PHE A O 1
ATOM 729 N N . PHE A 1 89 ? 8.937 -8.899 -14.368 1.00 75.12 89 PHE A N 1
ATOM 730 C CA . PHE A 1 89 ? 9.964 -9.539 -15.203 1.00 75.12 89 PHE A CA 1
ATOM 731 C C . PHE A 1 89 ? 9.535 -10.905 -15.732 1.00 75.12 89 PHE A C 1
ATOM 733 O O . PHE A 1 89 ? 9.779 -11.212 -16.897 1.00 75.12 89 PHE A O 1
ATOM 740 N N . SER A 1 90 ? 8.856 -11.700 -14.903 1.00 78.00 90 SER A N 1
ATOM 741 C CA . SER A 1 90 ? 8.322 -12.995 -15.330 1.00 78.00 90 SER A CA 1
ATOM 742 C C . SER A 1 90 ? 7.313 -12.809 -16.465 1.00 78.00 90 SER A C 1
ATOM 744 O O . SER A 1 90 ? 7.404 -13.466 -17.498 1.00 78.00 90 SER A O 1
ATOM 746 N N . THR A 1 91 ? 6.393 -11.854 -16.312 1.00 79.06 91 THR A N 1
ATOM 747 C CA . THR A 1 91 ? 5.385 -11.522 -17.330 1.00 79.06 91 THR A CA 1
ATOM 748 C C . THR A 1 91 ? 6.037 -11.007 -18.611 1.00 79.06 91 THR A C 1
ATOM 750 O O . THR A 1 91 ? 5.658 -11.423 -19.700 1.00 79.06 91 THR A O 1
ATOM 753 N N . LEU A 1 92 ? 7.058 -10.155 -18.496 1.00 77.75 92 LEU A N 1
ATOM 754 C CA . LEU A 1 92 ? 7.798 -9.623 -19.637 1.00 77.75 92 LEU A CA 1
ATOM 755 C C . LEU A 1 92 ? 8.531 -10.735 -20.397 1.00 77.75 92 LEU A C 1
ATOM 757 O O . LEU A 1 92 ? 8.474 -10.766 -21.623 1.00 77.75 92 LEU A O 1
ATOM 761 N N . ALA A 1 93 ? 9.137 -11.694 -19.692 1.00 78.75 93 ALA A N 1
ATOM 762 C CA . ALA A 1 93 ? 9.745 -12.870 -20.311 1.00 78.75 93 ALA A CA 1
ATOM 763 C C . ALA A 1 93 ? 8.707 -13.729 -21.061 1.00 78.75 93 ALA A C 1
ATOM 765 O O . ALA A 1 93 ? 8.968 -14.165 -22.183 1.00 78.75 93 ALA A O 1
ATOM 766 N N . PHE A 1 94 ? 7.511 -13.921 -20.492 1.00 81.06 94 PHE A N 1
ATOM 767 C CA . PHE A 1 94 ? 6.410 -14.620 -21.165 1.00 81.06 94 PHE A CA 1
ATOM 768 C C . PHE A 1 94 ? 5.913 -13.880 -22.411 1.00 81.06 94 PHE A C 1
ATOM 770 O O . PHE A 1 94 ? 5.767 -14.498 -23.465 1.00 81.06 94 PHE A O 1
ATOM 777 N N . ILE A 1 95 ? 5.694 -12.564 -22.318 1.00 79.50 95 ILE A N 1
ATOM 778 C CA . ILE A 1 95 ? 5.304 -11.725 -23.460 1.00 79.50 95 ILE A CA 1
ATOM 779 C C . ILE A 1 95 ? 6.366 -11.811 -24.558 1.00 79.50 95 ILE A C 1
ATOM 781 O O . ILE A 1 95 ? 6.027 -11.936 -25.731 1.00 79.50 95 ILE A O 1
ATOM 785 N N . PHE A 1 96 ? 7.648 -11.812 -24.192 1.00 80.25 96 PHE A N 1
ATOM 786 C CA . PHE A 1 96 ? 8.741 -11.908 -25.153 1.00 80.25 96 PHE A CA 1
ATOM 787 C C . PHE A 1 96 ? 8.748 -13.252 -25.901 1.00 80.25 96 PHE A C 1
ATOM 789 O O . PHE A 1 96 ? 8.897 -13.270 -27.123 1.00 80.25 96 PHE A O 1
ATOM 796 N N . ILE A 1 97 ? 8.500 -14.373 -25.207 1.00 83.00 97 ILE A N 1
ATOM 797 C CA . ILE A 1 97 ? 8.300 -15.689 -25.847 1.00 83.00 97 ILE A CA 1
ATOM 798 C C . ILE A 1 97 ? 7.096 -15.651 -26.797 1.00 83.00 97 ILE A C 1
ATOM 800 O O . ILE A 1 97 ? 7.171 -16.160 -27.915 1.00 83.00 97 ILE A O 1
ATOM 804 N N . PHE A 1 98 ? 5.992 -15.045 -26.360 1.00 83.88 98 PHE A N 1
ATOM 805 C CA . PHE A 1 98 ? 4.754 -14.976 -27.131 1.00 83.88 98 PHE A CA 1
ATOM 806 C C . PHE A 1 98 ? 4.916 -14.156 -28.417 1.00 83.88 98 PHE A C 1
ATOM 808 O O . PHE A 1 98 ? 4.551 -14.626 -29.492 1.00 83.88 98 PHE A O 1
ATOM 815 N N . ILE A 1 99 ? 5.549 -12.982 -28.334 1.00 79.56 99 ILE A N 1
ATOM 816 C CA . ILE A 1 99 ? 5.882 -12.149 -29.499 1.00 79.56 99 ILE A CA 1
ATOM 817 C C . ILE A 1 99 ? 6.757 -12.939 -30.482 1.00 79.56 99 ILE A C 1
ATOM 819 O O . ILE A 1 99 ? 6.460 -12.981 -31.673 1.00 79.56 99 ILE A O 1
ATOM 823 N N . GLN A 1 100 ? 7.779 -13.644 -29.988 1.00 83.94 100 GLN A N 1
ATOM 824 C CA . GLN A 1 100 ? 8.677 -14.455 -30.817 1.00 83.94 100 GLN A CA 1
ATOM 825 C C . GLN A 1 100 ? 7.990 -15.672 -31.469 1.00 83.94 100 GLN A C 1
ATOM 827 O O . GLN A 1 100 ? 8.462 -16.180 -32.492 1.00 83.94 100 GLN A O 1
ATOM 832 N N . ALA A 1 101 ? 6.894 -16.165 -30.887 1.00 86.25 101 ALA A N 1
ATOM 833 C CA . ALA A 1 101 ? 6.064 -17.214 -31.475 1.00 86.25 101 ALA A CA 1
ATOM 834 C C . ALA A 1 101 ? 5.105 -16.670 -32.548 1.00 86.25 101 ALA A C 1
ATOM 836 O O . ALA A 1 101 ? 4.792 -17.388 -33.496 1.00 86.25 101 ALA A O 1
ATOM 837 N N . ILE A 1 102 ? 4.666 -15.414 -32.413 1.00 86.44 102 ILE A N 1
ATOM 838 C CA . ILE A 1 102 ? 3.671 -14.775 -33.282 1.00 86.44 102 ILE A CA 1
ATOM 839 C C . ILE A 1 102 ? 4.281 -14.082 -34.498 1.00 86.44 102 ILE A C 1
ATOM 841 O O . ILE A 1 102 ? 3.687 -14.144 -35.569 1.00 86.44 102 ILE A O 1
ATOM 845 N N . LEU A 1 103 ? 5.450 -13.450 -34.366 1.00 84.50 103 LEU A N 1
ATOM 846 C CA . LEU A 1 103 ? 6.120 -12.738 -35.466 1.00 84.50 103 LEU A CA 1
ATOM 847 C C . LEU A 1 103 ? 6.164 -13.528 -36.796 1.00 84.50 103 LEU A C 1
ATOM 849 O O . LEU A 1 103 ? 5.826 -12.945 -37.826 1.00 84.50 103 LEU A O 1
ATOM 853 N N . PRO A 1 104 ? 6.444 -14.853 -36.810 1.00 86.38 104 PRO A N 1
ATOM 854 C CA . PRO A 1 104 ? 6.423 -15.642 -38.044 1.00 86.38 104 PRO A CA 1
ATOM 855 C C . PRO A 1 104 ? 5.060 -15.693 -38.749 1.00 86.38 104 PRO A C 1
ATOM 857 O O . PRO A 1 104 ? 5.010 -15.834 -39.966 1.00 86.38 104 PRO A O 1
ATOM 860 N N . VAL A 1 105 ? 3.953 -15.582 -38.006 1.00 89.88 105 VAL A N 1
ATOM 861 C CA . VAL A 1 105 ? 2.587 -15.589 -38.562 1.00 89.88 105 VAL A CA 1
ATOM 862 C C . VAL A 1 105 ? 2.331 -14.338 -39.406 1.00 89.88 105 VAL A C 1
ATOM 864 O O . VAL A 1 105 ? 1.554 -14.387 -40.354 1.00 89.88 105 VAL A O 1
ATOM 867 N N . PHE A 1 106 ? 3.013 -13.235 -39.093 1.00 84.62 106 PHE A N 1
ATOM 868 C CA . PHE A 1 106 ? 2.886 -11.958 -39.796 1.00 84.62 106 PHE A CA 1
ATOM 869 C C . PHE A 1 106 ? 3.920 -11.762 -40.913 1.00 84.62 106 PHE A C 1
ATOM 871 O O . PHE A 1 106 ? 3.926 -10.715 -41.550 1.00 84.62 106 PHE A O 1
ATOM 878 N N . GLY A 1 107 ? 4.774 -12.758 -41.175 1.00 87.25 107 GLY A N 1
ATOM 879 C CA . GLY A 1 107 ? 5.815 -12.664 -42.202 1.00 87.25 107 GLY A CA 1
ATOM 880 C C . GLY A 1 107 ? 6.983 -11.743 -41.833 1.00 87.25 107 GLY A C 1
ATOM 881 O O . GLY A 1 107 ? 7.812 -11.459 -42.690 1.00 87.25 107 GLY A O 1
ATOM 882 N N . GLU A 1 108 ? 7.062 -11.301 -40.576 1.00 84.31 108 GLU A N 1
ATOM 883 C CA . GLU A 1 108 ? 8.175 -10.497 -40.070 1.00 84.31 108 GLU A CA 1
ATOM 884 C C . GLU A 1 108 ? 9.397 -11.377 -39.790 1.00 84.31 108 GLU A C 1
ATOM 886 O O . GLU A 1 108 ? 9.281 -12.517 -39.314 1.00 84.31 108 GLU A O 1
ATOM 891 N N . GLU A 1 109 ? 10.590 -10.848 -40.073 1.00 79.88 109 GLU A N 1
ATOM 892 C CA . GLU A 1 109 ? 11.832 -11.581 -39.851 1.00 79.88 109 GLU A CA 1
ATOM 893 C C . GLU A 1 109 ? 12.025 -11.878 -38.362 1.00 79.88 109 GLU A C 1
ATOM 895 O O . GLU A 1 109 ? 11.978 -11.010 -37.486 1.00 79.88 109 GLU A O 1
ATOM 900 N N . ARG A 1 110 ? 12.242 -13.159 -38.063 1.00 76.62 110 ARG A N 1
ATOM 901 C CA . ARG A 1 110 ? 12.398 -13.634 -36.694 1.00 76.62 110 ARG A CA 1
ATOM 902 C C . ARG A 1 110 ? 13.652 -13.028 -36.077 1.00 76.62 110 ARG A C 1
ATOM 904 O O . ARG A 1 110 ? 14.727 -13.083 -36.677 1.00 76.62 110 ARG A O 1
ATOM 911 N N . LEU A 1 111 ? 13.552 -12.582 -34.821 1.00 80.38 111 LEU A N 1
ATOM 912 C CA . LEU A 1 111 ? 14.750 -12.273 -34.052 1.00 80.38 111 LEU A CA 1
ATOM 913 C C . LEU A 1 111 ? 15.640 -13.518 -34.041 1.00 80.38 111 LEU A C 1
ATOM 915 O O . LEU A 1 111 ? 15.197 -14.610 -33.669 1.00 80.38 111 LEU A O 1
ATOM 919 N N . ARG A 1 112 ? 16.882 -13.352 -34.482 1.00 86.56 112 ARG A N 1
ATOM 920 C CA . ARG A 1 112 ? 17.891 -14.406 -34.538 1.00 86.56 112 ARG A CA 1
ATOM 921 C C . ARG A 1 112 ? 17.954 -15.169 -33.200 1.00 86.56 112 ARG A C 1
ATOM 923 O O . ARG A 1 112 ? 18.016 -14.557 -32.132 1.00 86.56 112 ARG A O 1
ATOM 930 N N . TRP A 1 113 ? 17.847 -16.503 -33.249 1.00 84.44 113 TRP A N 1
ATOM 931 C CA . TRP A 1 113 ? 17.663 -17.359 -32.061 1.00 84.44 113 TRP A CA 1
ATOM 932 C C . TRP A 1 113 ? 18.777 -17.209 -31.017 1.00 84.44 113 TRP A C 1
ATOM 934 O O . TRP A 1 113 ? 18.520 -17.327 -29.820 1.00 84.44 113 TRP A O 1
ATOM 944 N N . ASP A 1 114 ? 19.989 -16.907 -31.467 1.00 84.88 114 ASP A N 1
ATOM 945 C CA . ASP A 1 114 ? 21.147 -16.573 -30.644 1.00 84.88 114 ASP A CA 1
ATOM 946 C C . ASP A 1 114 ? 20.915 -15.311 -29.800 1.00 84.88 114 ASP A C 1
ATOM 948 O O . ASP A 1 114 ? 21.092 -15.343 -28.582 1.00 84.88 114 ASP A O 1
ATOM 952 N N . HIS A 1 115 ? 20.428 -14.226 -30.404 1.00 85.25 115 HIS A N 1
ATOM 953 C CA . HIS A 1 115 ? 20.101 -12.994 -29.679 1.00 85.25 115 HIS A CA 1
ATOM 954 C C . HIS A 1 115 ? 18.933 -13.185 -28.706 1.00 85.25 115 HIS A C 1
ATOM 956 O O . HIS A 1 115 ? 18.975 -12.710 -27.568 1.00 85.25 115 HIS A O 1
ATOM 962 N N . PHE A 1 116 ? 17.905 -13.922 -29.135 1.00 85.88 116 PHE A N 1
ATOM 963 C CA . PHE A 1 116 ? 16.748 -14.232 -28.299 1.00 85.88 116 PHE A CA 1
ATOM 964 C C . PHE A 1 116 ? 17.149 -15.030 -27.050 1.00 85.88 116 PHE A C 1
ATOM 966 O O . PHE A 1 116 ? 16.741 -14.683 -25.941 1.00 85.88 116 PHE A O 1
ATOM 973 N N . GLY A 1 117 ? 17.975 -16.069 -27.218 1.00 84.12 117 GLY A N 1
ATOM 974 C CA . GLY A 1 117 ? 18.431 -16.917 -26.118 1.00 84.12 117 GLY A CA 1
ATOM 975 C C . GLY A 1 117 ? 19.199 -16.137 -25.051 1.00 84.12 117 GLY A C 1
ATOM 976 O O . GLY A 1 117 ? 18.958 -16.339 -23.862 1.00 84.12 117 GLY A O 1
ATOM 977 N N . ILE A 1 118 ? 20.058 -15.198 -25.463 1.00 87.31 118 ILE A N 1
ATOM 978 C CA . ILE A 1 118 ? 20.817 -14.339 -24.540 1.00 87.31 118 ILE A CA 1
ATOM 979 C C . ILE A 1 118 ? 19.872 -13.447 -23.726 1.00 87.31 118 ILE A C 1
ATOM 981 O O . ILE A 1 118 ? 19.958 -13.424 -22.497 1.00 87.31 118 ILE A O 1
ATOM 985 N N . ILE A 1 119 ? 18.943 -12.749 -24.388 1.00 84.31 119 ILE A N 1
ATOM 986 C CA . ILE A 1 119 ? 17.974 -11.865 -23.719 1.00 84.31 119 ILE A CA 1
ATOM 987 C C . ILE A 1 119 ? 17.117 -12.652 -22.723 1.00 84.31 119 ILE A C 1
ATOM 989 O O . ILE A 1 119 ? 16.965 -12.247 -21.568 1.00 84.31 119 ILE A O 1
ATOM 993 N N . PHE A 1 120 ? 16.588 -13.798 -23.153 1.00 85.50 120 PHE A N 1
ATOM 994 C CA . PHE A 1 120 ? 15.753 -14.645 -22.313 1.00 85.50 120 PHE A CA 1
ATOM 995 C C . PHE A 1 120 ? 16.517 -15.179 -21.094 1.00 85.50 120 PHE A C 1
ATOM 997 O O . PHE A 1 120 ? 16.004 -15.135 -19.975 1.00 85.50 120 PHE A O 1
ATOM 1004 N N . LEU A 1 121 ? 17.761 -15.628 -21.285 1.00 87.06 121 LEU A N 1
ATOM 1005 C CA . LEU A 1 121 ? 18.606 -16.129 -20.203 1.00 87.06 121 LEU A CA 1
ATOM 1006 C C . LEU A 1 121 ? 18.906 -15.038 -19.166 1.00 87.06 121 LEU A C 1
ATOM 1008 O O . LEU A 1 121 ? 18.791 -15.300 -17.969 1.00 87.06 121 LEU A O 1
ATOM 1012 N N . ILE A 1 122 ? 19.213 -13.811 -19.604 1.00 87.00 122 ILE A N 1
ATOM 1013 C CA . ILE A 1 122 ? 19.417 -12.660 -18.709 1.00 87.00 122 ILE A CA 1
ATOM 1014 C C . ILE A 1 122 ? 18.143 -12.381 -17.897 1.00 87.00 122 ILE A C 1
ATOM 1016 O O . ILE A 1 122 ? 18.202 -12.303 -16.670 1.00 87.00 122 ILE A O 1
ATOM 1020 N N . LEU A 1 123 ? 16.983 -12.288 -18.555 1.00 84.94 123 LEU A N 1
ATOM 1021 C CA . LEU A 1 123 ? 15.696 -12.032 -17.896 1.00 84.94 123 LEU A CA 1
ATOM 1022 C C . LEU A 1 123 ? 15.324 -13.120 -16.875 1.00 84.94 123 LEU A C 1
ATOM 1024 O O . LEU A 1 123 ? 14.889 -12.814 -15.759 1.00 84.94 123 LEU A O 1
ATOM 1028 N N . SER A 1 124 ? 15.529 -14.389 -17.233 1.00 81.50 124 SER A N 1
ATOM 1029 C CA . SER A 1 124 ? 15.254 -15.534 -16.362 1.00 81.50 124 SER A CA 1
ATOM 1030 C C . SER A 1 124 ? 16.182 -15.558 -15.147 1.00 81.50 124 SER A C 1
ATOM 1032 O O . SER A 1 124 ? 15.728 -15.758 -14.020 1.00 81.50 124 SER A O 1
ATOM 1034 N N . LEU A 1 125 ? 17.480 -15.330 -15.355 1.00 86.19 125 LEU A N 1
ATOM 1035 C CA . LEU A 1 125 ? 18.481 -15.323 -14.289 1.00 86.19 125 LEU A CA 1
ATOM 1036 C C . LEU A 1 125 ? 18.209 -14.195 -13.287 1.00 86.19 125 LEU A C 1
ATOM 1038 O O . LEU A 1 125 ? 18.296 -14.395 -12.078 1.00 86.19 125 LEU A O 1
ATOM 1042 N N . VAL A 1 126 ? 17.796 -13.027 -13.768 1.00 84.88 126 VAL A N 1
ATOM 1043 C CA . VAL A 1 126 ? 17.491 -11.873 -12.913 1.00 84.88 126 VAL A CA 1
ATOM 1044 C C . VAL A 1 126 ? 16.218 -12.094 -12.111 1.00 84.88 126 VAL A C 1
ATOM 1046 O O . VAL A 1 126 ? 16.202 -11.830 -10.908 1.00 84.88 126 VAL A O 1
ATOM 1049 N N . SER A 1 127 ? 15.187 -12.663 -12.738 1.00 80.12 127 SER A N 1
ATOM 1050 C CA . SER A 1 127 ? 13.967 -13.079 -12.038 1.00 80.12 127 SER A CA 1
ATOM 1051 C C . SER A 1 127 ? 14.280 -14.088 -10.928 1.00 80.12 127 SER A C 1
ATOM 1053 O O . SER A 1 127 ? 13.762 -13.968 -9.818 1.00 80.12 127 SER A O 1
ATOM 1055 N N . PHE A 1 128 ? 15.189 -15.033 -11.189 1.00 83.94 128 PHE A N 1
ATOM 1056 C CA . PHE A 1 128 ? 15.646 -16.008 -10.200 1.00 83.94 128 PHE A CA 1
ATOM 1057 C C . PHE A 1 128 ? 16.389 -15.354 -9.023 1.00 83.94 128 PHE A C 1
ATOM 1059 O O . PHE A 1 128 ? 16.064 -15.625 -7.866 1.00 83.94 128 PHE A O 1
ATOM 1066 N N . PHE A 1 129 ? 17.342 -14.450 -9.281 1.00 84.19 129 PHE A N 1
ATOM 1067 C CA . PHE A 1 129 ? 18.056 -13.737 -8.212 1.00 84.19 129 PHE A CA 1
ATOM 1068 C C . PHE A 1 129 ? 17.128 -12.868 -7.363 1.00 84.19 129 PHE A C 1
ATOM 1070 O O . PHE A 1 129 ? 17.280 -12.813 -6.143 1.00 84.19 129 PHE A O 1
ATOM 1077 N N . MET A 1 130 ? 16.151 -12.221 -7.991 1.00 80.31 130 MET A N 1
ATOM 1078 C CA . MET A 1 130 ? 15.139 -11.432 -7.298 1.00 80.31 130 MET A CA 1
ATOM 1079 C C . MET A 1 130 ? 14.238 -12.291 -6.413 1.00 80.31 130 MET A C 1
ATOM 1081 O O . MET A 1 130 ? 14.046 -11.962 -5.242 1.00 80.31 130 MET A O 1
ATOM 1085 N N . ALA A 1 131 ? 13.763 -13.431 -6.920 1.00 79.75 131 ALA A N 1
ATOM 1086 C CA . ALA A 1 131 ? 13.016 -14.400 -6.123 1.00 79.75 131 ALA A CA 1
ATOM 1087 C C . ALA A 1 131 ? 13.841 -14.901 -4.923 1.00 79.75 131 ALA A C 1
ATOM 1089 O O . ALA A 1 131 ? 13.347 -14.928 -3.794 1.00 79.75 131 ALA A O 1
ATOM 1090 N N . GLY A 1 132 ? 15.128 -15.197 -5.134 1.00 81.62 132 GLY A N 1
ATOM 1091 C CA . GLY A 1 132 ? 16.046 -15.576 -4.058 1.00 81.62 132 GLY A CA 1
ATOM 1092 C C . GLY A 1 132 ? 16.282 -14.459 -3.032 1.00 81.62 132 GLY A C 1
ATOM 1093 O O . GLY A 1 132 ? 16.396 -14.732 -1.833 1.00 81.62 132 GLY A O 1
ATOM 1094 N N . ALA A 1 133 ? 16.322 -13.195 -3.465 1.00 78.12 133 ALA A N 1
ATOM 1095 C CA . ALA A 1 133 ? 16.427 -12.042 -2.570 1.00 78.12 133 ALA A CA 1
ATOM 1096 C C . ALA A 1 133 ? 15.175 -11.888 -1.687 1.00 78.12 133 ALA A C 1
ATOM 1098 O O . ALA A 1 133 ? 15.308 -11.626 -0.488 1.00 78.12 133 ALA A O 1
ATOM 1099 N N . ILE A 1 134 ? 13.980 -12.121 -2.248 1.00 79.88 134 ILE A N 1
ATOM 1100 C CA . ILE A 1 134 ? 12.713 -12.153 -1.498 1.00 79.88 134 ILE A CA 1
ATOM 1101 C C . ILE A 1 134 ? 12.749 -13.262 -0.441 1.00 79.88 134 ILE A C 1
ATOM 1103 O O . ILE A 1 134 ? 12.468 -13.011 0.733 1.00 79.88 134 ILE A O 1
ATOM 1107 N N . GLU A 1 135 ? 13.114 -14.483 -0.840 1.00 81.75 135 GLU A N 1
ATOM 1108 C CA . GLU A 1 135 ? 13.075 -15.657 0.036 1.00 81.75 135 GLU A CA 1
ATOM 1109 C C . GLU A 1 135 ? 14.023 -15.514 1.232 1.00 81.75 135 GLU A C 1
ATOM 1111 O O . GLU A 1 135 ? 13.664 -15.818 2.373 1.00 81.75 135 GLU A O 1
ATOM 1116 N N . ARG A 1 136 ? 15.223 -14.971 1.000 1.00 80.94 136 ARG A N 1
ATOM 1117 C CA . ARG A 1 136 ? 16.232 -14.814 2.054 1.00 80.94 136 ARG A CA 1
ATOM 1118 C C . ARG A 1 136 ? 15.932 -13.680 3.034 1.00 80.94 136 ARG A C 1
ATOM 1120 O O . ARG A 1 136 ? 16.634 -13.592 4.041 1.00 80.94 136 ARG A O 1
ATOM 1127 N N . LYS A 1 137 ? 14.943 -12.811 2.764 1.00 77.56 137 LYS A N 1
ATOM 1128 C CA . LYS A 1 137 ? 14.576 -11.621 3.571 1.00 77.56 137 LYS A CA 1
ATOM 1129 C C . LYS A 1 137 ? 15.763 -10.728 3.969 1.00 77.56 137 LYS A C 1
ATOM 1131 O O . LYS A 1 137 ? 15.677 -9.951 4.918 1.00 77.56 137 LYS A O 1
ATOM 1136 N N . LYS A 1 138 ? 16.897 -10.843 3.274 1.00 71.06 138 LYS A N 1
ATOM 1137 C CA . LYS A 1 138 ? 18.124 -10.100 3.567 1.00 71.06 138 LYS A CA 1
ATOM 1138 C C . LYS A 1 138 ? 18.274 -9.011 2.516 1.00 71.06 138 LYS A C 1
ATOM 1140 O O . LYS A 1 138 ? 18.554 -9.317 1.365 1.00 71.06 138 LYS A O 1
ATOM 1145 N N . LYS A 1 139 ? 18.131 -7.753 2.947 1.00 76.75 139 LYS A N 1
ATOM 1146 C CA . LYS A 1 139 ? 18.366 -6.535 2.149 1.00 76.75 139 LYS A CA 1
ATOM 1147 C C . LYS A 1 139 ? 17.554 -6.503 0.835 1.00 76.75 139 LYS A C 1
ATOM 1149 O O . LYS A 1 139 ? 18.155 -6.548 -0.239 1.00 76.75 139 LYS A O 1
ATOM 1154 N N . PRO A 1 140 ? 16.213 -6.379 0.895 1.00 74.00 140 PRO A N 1
ATOM 1155 C CA . PRO A 1 140 ? 15.353 -6.284 -0.299 1.00 74.00 140 PRO A CA 1
ATOM 1156 C C . PRO A 1 140 ? 15.749 -5.127 -1.233 1.00 74.00 140 PRO A C 1
ATOM 1158 O O . PRO A 1 140 ? 15.562 -5.216 -2.445 1.00 74.00 140 PRO A O 1
ATOM 1161 N N . PHE A 1 141 ? 16.402 -4.096 -0.686 1.00 79.44 141 PHE A N 1
ATOM 1162 C CA . PHE A 1 141 ? 17.069 -3.030 -1.429 1.00 79.44 141 PHE A CA 1
ATOM 1163 C C . PHE A 1 141 ? 17.911 -3.556 -2.603 1.00 79.44 141 PHE A C 1
ATOM 1165 O O . PHE A 1 141 ? 17.746 -3.080 -3.721 1.00 79.44 141 PHE A O 1
ATOM 1172 N N . LEU A 1 142 ? 18.741 -4.589 -2.394 1.00 83.00 142 LEU A N 1
ATOM 1173 C CA . LEU A 1 142 ? 19.675 -5.103 -3.407 1.00 83.00 142 LEU A CA 1
ATOM 1174 C C . LEU A 1 142 ? 18.963 -5.631 -4.666 1.00 83.00 142 LEU A C 1
ATOM 1176 O O . LEU A 1 142 ? 19.475 -5.475 -5.773 1.00 83.00 142 LEU A O 1
ATOM 1180 N N . GLY A 1 143 ? 17.771 -6.216 -4.505 1.00 84.50 143 GLY A N 1
ATOM 1181 C CA . GLY A 1 143 ? 16.971 -6.717 -5.625 1.00 84.50 143 GLY A CA 1
ATOM 1182 C C . GLY A 1 143 ? 16.547 -5.594 -6.574 1.00 84.50 143 GLY A C 1
ATOM 1183 O O . GLY A 1 143 ? 16.693 -5.726 -7.788 1.00 84.50 143 GLY A O 1
ATOM 1184 N N . LYS A 1 144 ? 16.125 -4.445 -6.026 1.00 85.31 144 LYS A N 1
ATOM 1185 C CA . LYS A 1 144 ? 15.725 -3.270 -6.817 1.00 85.31 144 LYS A CA 1
ATOM 1186 C C . LYS A 1 144 ? 16.889 -2.718 -7.656 1.00 85.31 144 LYS A C 1
ATOM 1188 O O . LYS A 1 144 ? 16.687 -2.380 -8.820 1.00 85.31 144 LYS A O 1
ATOM 1193 N N . PHE A 1 145 ? 18.111 -2.687 -7.111 1.00 87.62 145 PHE A N 1
ATOM 1194 C CA . PHE A 1 145 ? 19.304 -2.269 -7.874 1.00 87.62 145 PHE A CA 1
ATOM 1195 C C . PHE A 1 145 ? 19.642 -3.229 -8.995 1.00 87.62 145 PHE A C 1
ATOM 1197 O O . PHE A 1 145 ? 19.912 -2.788 -10.110 1.00 87.62 145 PHE A O 1
ATOM 1204 N N . LEU A 1 146 ? 19.622 -4.530 -8.700 1.00 87.38 146 LEU A N 1
ATOM 1205 C CA . LEU A 1 146 ? 19.922 -5.547 -9.696 1.00 87.38 146 LEU A CA 1
ATOM 1206 C C . LEU A 1 146 ? 18.945 -5.445 -10.870 1.00 87.38 146 LEU A C 1
ATOM 1208 O O . LEU A 1 146 ? 19.363 -5.420 -12.021 1.00 87.38 146 LEU A O 1
ATOM 1212 N N . ALA A 1 147 ? 17.655 -5.301 -10.576 1.00 86.06 147 ALA A N 1
ATOM 1213 C CA . ALA A 1 147 ? 16.628 -5.098 -11.584 1.00 86.06 147 ALA A CA 1
ATOM 1214 C C . ALA A 1 147 ? 16.828 -3.825 -12.418 1.00 86.06 147 ALA A C 1
ATOM 1216 O O . ALA A 1 147 ? 16.709 -3.880 -13.641 1.00 86.06 147 ALA A O 1
ATOM 1217 N N . ALA A 1 148 ? 17.147 -2.696 -11.779 1.00 89.81 148 ALA A N 1
ATOM 1218 C CA . ALA A 1 148 ? 17.411 -1.441 -12.478 1.00 89.81 148 ALA A CA 1
ATOM 1219 C C . ALA A 1 148 ? 18.588 -1.576 -13.452 1.00 89.81 148 ALA A C 1
ATOM 1221 O O . ALA A 1 148 ? 18.464 -1.247 -14.630 1.00 89.81 148 ALA A O 1
ATOM 1222 N N . PHE A 1 149 ? 19.707 -2.125 -12.973 1.00 90.25 149 PHE A N 1
ATOM 1223 C CA . PHE A 1 149 ? 20.898 -2.355 -13.786 1.00 90.25 149 PHE A CA 1
ATOM 1224 C C . PHE A 1 149 ? 20.602 -3.272 -14.977 1.00 90.25 149 PHE A C 1
ATOM 1226 O O . PHE A 1 149 ? 21.008 -2.991 -16.102 1.00 90.25 149 PHE A O 1
ATOM 1233 N N . VAL A 1 150 ? 19.838 -4.341 -14.747 1.00 88.94 150 VAL A N 1
ATOM 1234 C CA . VAL A 1 150 ? 19.459 -5.299 -15.789 1.00 88.94 150 VAL A CA 1
ATOM 1235 C C . VAL A 1 150 ? 18.543 -4.673 -16.827 1.00 88.94 150 VAL A C 1
ATOM 1237 O O . VAL A 1 150 ? 18.753 -4.919 -18.006 1.00 88.94 150 VAL A O 1
ATOM 1240 N N . LEU A 1 151 ? 17.548 -3.873 -16.434 1.00 89.44 151 LEU A N 1
ATOM 1241 C CA . LEU A 1 151 ? 16.665 -3.196 -17.393 1.00 89.44 151 LEU A CA 1
ATOM 1242 C C . LEU A 1 151 ? 17.458 -2.267 -18.308 1.00 89.44 151 LEU A C 1
ATOM 1244 O O . LEU A 1 151 ? 17.252 -2.277 -19.518 1.00 89.44 151 LEU A O 1
ATOM 1248 N N . ILE A 1 152 ? 18.395 -1.513 -17.735 1.00 92.00 152 ILE A N 1
ATOM 1249 C CA . ILE A 1 152 ? 19.273 -0.608 -18.480 1.00 92.00 152 ILE A CA 1
ATOM 1250 C C . ILE A 1 152 ? 20.183 -1.403 -19.424 1.00 92.00 152 ILE A C 1
ATOM 1252 O O . ILE A 1 152 ? 20.285 -1.068 -20.602 1.00 92.00 152 ILE A O 1
ATOM 1256 N N . ALA A 1 153 ? 20.810 -2.479 -18.939 1.00 90.25 153 ALA A N 1
ATOM 1257 C CA . ALA A 1 153 ? 21.667 -3.339 -19.752 1.00 90.25 153 ALA A CA 1
ATOM 1258 C C . ALA A 1 153 ? 20.885 -4.040 -20.874 1.00 90.25 153 ALA A C 1
ATOM 1260 O O . ALA A 1 153 ? 21.352 -4.107 -22.008 1.00 90.25 153 ALA A O 1
ATOM 1261 N N . LEU A 1 154 ? 19.677 -4.522 -20.582 1.00 88.88 154 LEU A N 1
ATOM 1262 C CA . LEU A 1 154 ? 18.796 -5.150 -21.557 1.00 88.88 154 LEU A CA 1
ATOM 1263 C C . LEU A 1 154 ? 18.381 -4.151 -22.636 1.00 88.88 154 LEU A C 1
ATOM 1265 O O . LEU A 1 154 ? 18.458 -4.467 -23.819 1.00 88.88 154 LEU A O 1
ATOM 1269 N N . TRP A 1 155 ? 17.986 -2.942 -22.237 1.00 91.75 155 TRP A N 1
ATOM 1270 C CA . TRP A 1 155 ? 17.665 -1.872 -23.174 1.00 91.75 155 TRP A CA 1
ATOM 1271 C C . TRP A 1 155 ? 18.856 -1.526 -24.065 1.00 91.75 155 TRP A C 1
ATOM 1273 O O . TRP A 1 155 ? 18.708 -1.408 -25.278 1.00 91.75 155 TRP A O 1
ATOM 1283 N N . HIS A 1 156 ? 20.054 -1.458 -23.488 1.00 90.25 156 HIS A N 1
ATOM 1284 C CA . HIS A 1 156 ? 21.285 -1.241 -24.237 1.00 90.25 156 HIS A CA 1
ATOM 1285 C C . HIS A 1 156 ? 21.534 -2.352 -25.273 1.00 90.25 156 HIS A C 1
ATOM 1287 O O . HIS A 1 156 ? 21.795 -2.051 -26.434 1.00 90.25 156 HIS A O 1
ATOM 1293 N N . ILE A 1 157 ? 21.383 -3.627 -24.896 1.00 88.00 157 ILE A N 1
ATOM 1294 C CA . ILE A 1 157 ? 21.502 -4.768 -25.823 1.00 88.00 157 ILE A CA 1
ATOM 1295 C C . ILE A 1 157 ? 20.460 -4.673 -26.945 1.00 88.00 157 ILE A C 1
ATOM 1297 O O . ILE A 1 157 ? 20.797 -4.870 -28.112 1.00 88.00 157 ILE A O 1
ATOM 1301 N N . ILE A 1 158 ? 19.210 -4.332 -26.612 1.00 86.69 158 ILE A N 1
ATOM 1302 C CA . ILE A 1 158 ? 18.140 -4.141 -27.599 1.00 86.69 158 ILE A CA 1
ATOM 1303 C C . ILE A 1 158 ? 18.534 -3.054 -28.602 1.00 86.69 158 ILE A C 1
ATOM 1305 O O . ILE A 1 158 ? 18.386 -3.269 -29.800 1.00 86.69 158 ILE A O 1
ATOM 1309 N N . LEU A 1 159 ? 19.085 -1.925 -28.147 1.00 86.81 159 LEU A N 1
ATOM 1310 C CA . LEU A 1 159 ? 19.516 -0.840 -29.033 1.00 86.81 159 LEU A CA 1
ATOM 1311 C C . LEU A 1 159 ? 20.679 -1.224 -29.952 1.00 86.81 159 LEU A C 1
ATOM 1313 O O . LEU A 1 159 ? 20.729 -0.749 -31.083 1.00 86.81 159 LEU A O 1
ATOM 1317 N N . VAL A 1 160 ? 21.593 -2.077 -29.487 1.00 87.19 160 VAL A N 1
ATOM 1318 C CA . VAL A 1 160 ? 22.710 -2.580 -30.303 1.00 87.19 160 VAL A CA 1
ATOM 1319 C C . VAL A 1 160 ? 22.216 -3.512 -31.412 1.00 87.19 160 VAL A C 1
ATOM 1321 O O . VAL A 1 160 ? 22.763 -3.504 -32.512 1.00 87.19 160 VAL A O 1
ATOM 1324 N N . ILE A 1 161 ? 21.184 -4.308 -31.129 1.00 85.19 161 ILE A N 1
ATOM 1325 C CA . ILE A 1 161 ? 20.634 -5.295 -32.069 1.00 85.19 161 ILE A CA 1
ATOM 1326 C C . ILE A 1 161 ? 19.592 -4.666 -33.008 1.00 85.19 161 ILE A C 1
ATOM 1328 O O . ILE A 1 161 ? 19.407 -5.144 -34.127 1.00 85.19 161 ILE A O 1
ATOM 1332 N N . ALA A 1 162 ? 18.891 -3.619 -32.564 1.00 82.50 162 ALA A N 1
ATOM 1333 C CA . ALA A 1 162 ? 17.770 -3.038 -33.292 1.00 82.50 162 ALA A CA 1
ATOM 1334 C C . ALA A 1 162 ? 18.184 -2.417 -34.647 1.00 82.50 162 ALA A C 1
ATOM 1336 O O . ALA A 1 162 ? 19.261 -1.821 -34.761 1.00 82.50 162 ALA A O 1
ATOM 1337 N N . PRO A 1 163 ? 17.314 -2.494 -35.676 1.00 76.25 163 PRO A N 1
ATOM 1338 C CA . PRO A 1 163 ? 17.561 -1.887 -36.983 1.00 76.25 163 PRO A CA 1
ATOM 1339 C C . PRO A 1 163 ? 17.780 -0.370 -36.897 1.00 76.25 163 PRO A C 1
ATOM 1341 O O . PRO A 1 163 ? 17.260 0.307 -36.007 1.00 76.25 163 PRO A O 1
ATOM 1344 N N . GLN A 1 164 ? 18.504 0.188 -37.874 1.00 73.69 164 GLN A N 1
ATOM 1345 C CA . GLN A 1 164 ? 18.900 1.603 -37.873 1.00 73.69 164 GLN A CA 1
ATOM 1346 C C . GLN A 1 164 ? 17.721 2.601 -37.884 1.00 73.69 164 GLN A C 1
ATOM 1348 O O . GLN A 1 164 ? 17.915 3.757 -37.512 1.00 73.69 164 GLN A O 1
ATOM 1353 N N . ASP A 1 165 ? 16.508 2.177 -38.242 1.00 74.38 165 ASP A N 1
ATOM 1354 C CA . ASP A 1 165 ? 15.342 3.065 -38.339 1.00 74.38 165 ASP A CA 1
ATOM 1355 C C . ASP A 1 165 ? 14.635 3.331 -37.002 1.00 74.38 165 ASP A C 1
ATOM 1357 O O . ASP A 1 165 ? 13.971 4.355 -36.845 1.00 74.38 165 ASP A O 1
ATOM 1361 N N . VAL A 1 166 ? 14.841 2.497 -35.975 1.00 71.06 166 VAL A N 1
ATOM 1362 C CA . VAL A 1 166 ? 14.192 2.671 -34.654 1.00 71.06 166 VAL A CA 1
ATOM 1363 C C . VAL A 1 166 ? 14.952 3.666 -33.759 1.00 71.06 166 VAL A C 1
ATOM 1365 O O . VAL A 1 166 ? 14.682 3.831 -32.569 1.00 71.06 166 VAL A O 1
ATOM 1368 N N . ARG A 1 167 ? 15.917 4.386 -34.338 1.00 59.16 167 ARG A N 1
ATOM 1369 C CA . ARG A 1 167 ? 16.871 5.248 -33.636 1.00 59.16 167 ARG A CA 1
ATOM 1370 C C . ARG A 1 167 ? 16.288 6.532 -33.060 1.00 59.16 167 ARG A C 1
ATOM 1372 O O . ARG A 1 167 ? 17.052 7.274 -32.479 1.00 59.16 167 ARG A O 1
ATOM 1379 N N . GLY A 1 168 ? 14.988 6.807 -33.135 1.00 69.44 168 GLY A N 1
ATOM 1380 C CA . GLY A 1 168 ? 14.344 7.834 -32.292 1.00 69.44 168 GLY A CA 1
ATOM 1381 C C . GLY A 1 168 ? 13.926 7.310 -30.909 1.00 69.44 168 GLY A C 1
ATOM 1382 O O . GLY A 1 168 ? 13.750 8.080 -29.970 1.00 69.44 168 GLY A O 1
ATOM 1383 N N . ALA A 1 169 ? 13.798 5.988 -30.760 1.00 79.44 169 ALA A N 1
ATOM 1384 C CA . ALA A 1 169 ? 13.238 5.365 -29.564 1.00 79.44 169 ALA A CA 1
ATOM 1385 C C . ALA A 1 169 ? 14.246 5.200 -28.414 1.00 79.44 169 ALA A C 1
ATOM 1387 O O . ALA A 1 169 ? 13.840 4.894 -27.294 1.00 79.44 169 ALA A O 1
ATOM 1388 N N . HIS A 1 170 ? 15.546 5.415 -28.654 1.00 83.00 170 HIS A N 1
ATOM 1389 C CA . HIS A 1 170 ? 16.602 5.175 -27.664 1.00 83.00 170 HIS A CA 1
ATOM 1390 C C . HIS A 1 170 ? 16.395 5.974 -26.374 1.00 83.00 170 HIS A C 1
ATOM 1392 O O . HIS A 1 170 ? 16.433 5.387 -25.290 1.00 83.00 170 HIS A O 1
ATOM 1398 N N . MET A 1 171 ? 16.089 7.270 -26.489 1.00 86.44 171 MET A N 1
ATOM 1399 C CA . MET A 1 171 ? 15.799 8.130 -25.337 1.00 86.44 171 MET A CA 1
ATOM 1400 C C . MET A 1 171 ? 14.525 7.706 -24.623 1.00 86.44 171 MET A C 1
ATOM 1402 O O . MET A 1 171 ? 14.494 7.654 -23.395 1.00 86.44 171 MET A O 1
ATOM 1406 N N . VAL A 1 172 ? 13.490 7.351 -25.388 1.00 88.00 172 VAL A N 1
ATOM 1407 C CA . VAL A 1 172 ? 12.189 6.961 -24.839 1.00 88.00 172 VAL A CA 1
ATOM 1408 C C . VAL A 1 172 ? 12.340 5.767 -23.906 1.00 88.00 172 VAL A C 1
ATOM 1410 O O . VAL A 1 172 ? 11.761 5.782 -22.825 1.00 88.00 172 VAL A O 1
ATOM 1413 N N . GLY A 1 173 ? 13.151 4.765 -24.252 1.00 89.62 173 GLY A N 1
ATOM 1414 C CA . GLY A 1 173 ? 13.339 3.615 -23.369 1.00 89.62 173 GLY A CA 1
ATOM 1415 C C . GLY A 1 173 ? 14.109 3.936 -22.090 1.00 89.62 173 GLY A C 1
ATOM 1416 O O . GLY A 1 173 ? 13.658 3.534 -21.022 1.00 89.62 173 GLY A O 1
ATOM 1417 N N . TYR A 1 174 ? 15.188 4.728 -22.142 1.00 91.94 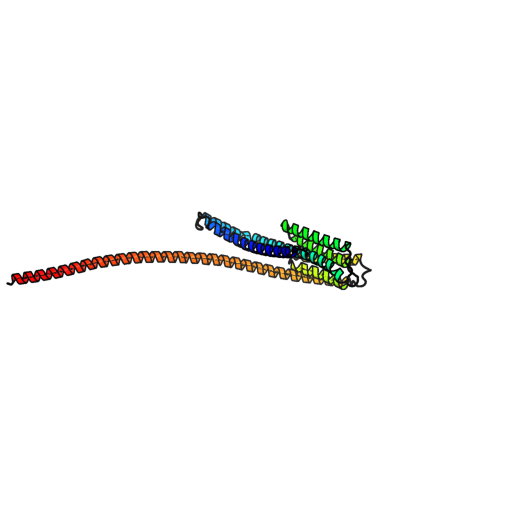174 TYR A N 1
ATOM 1418 C CA . TYR A 1 174 ? 15.879 5.158 -20.916 1.00 91.94 174 TYR A CA 1
ATOM 1419 C C . TYR A 1 174 ? 14.958 5.984 -20.011 1.00 91.94 174 TYR A C 1
ATOM 1421 O O . TYR A 1 174 ? 14.870 5.720 -18.813 1.00 91.94 174 TYR A O 1
ATOM 1429 N N . VAL A 1 175 ? 14.207 6.928 -20.588 1.00 91.62 175 VAL A N 1
ATOM 1430 C CA . VAL A 1 175 ? 13.211 7.727 -19.860 1.00 91.62 175 VAL A CA 1
ATOM 1431 C C . VAL A 1 175 ? 12.129 6.832 -19.259 1.00 91.62 175 VAL A C 1
ATOM 1433 O O . VAL A 1 175 ? 11.787 6.997 -18.092 1.00 91.62 175 VAL A O 1
ATOM 1436 N N . THR A 1 176 ? 11.634 5.847 -20.011 1.00 89.56 176 THR A N 1
ATOM 1437 C CA . THR A 1 176 ? 10.612 4.902 -19.537 1.00 89.56 176 THR A CA 1
ATOM 1438 C C . THR A 1 176 ? 11.136 4.056 -18.382 1.00 89.56 176 THR A C 1
ATOM 1440 O O . THR A 1 176 ? 10.430 3.876 -17.395 1.00 89.56 176 THR A O 1
ATOM 1443 N N . ILE A 1 177 ? 12.381 3.576 -18.457 1.00 91.62 177 ILE A N 1
ATOM 1444 C CA . ILE A 1 177 ? 13.010 2.793 -17.385 1.00 91.62 177 ILE A CA 1
ATOM 1445 C C . ILE A 1 177 ? 13.189 3.650 -16.131 1.00 91.62 177 ILE A C 1
ATOM 1447 O O . ILE A 1 177 ? 12.836 3.205 -15.042 1.00 91.62 177 ILE A O 1
ATOM 1451 N N . ILE A 1 178 ? 13.680 4.886 -16.262 1.00 91.19 178 ILE A N 1
ATOM 1452 C CA . ILE A 1 178 ? 13.853 5.805 -15.127 1.00 91.19 178 ILE A CA 1
ATOM 1453 C C . ILE A 1 178 ? 12.493 6.150 -14.503 1.00 91.19 178 ILE A C 1
ATOM 1455 O O . ILE A 1 178 ? 12.346 6.078 -13.284 1.00 91.19 178 ILE A O 1
ATOM 1459 N N . ALA A 1 179 ? 11.484 6.464 -15.320 1.00 90.75 179 ALA A N 1
ATOM 1460 C CA . ALA A 1 179 ? 10.130 6.760 -14.856 1.00 90.75 179 ALA A CA 1
ATOM 1461 C C . ALA A 1 179 ? 9.490 5.554 -14.151 1.00 90.75 179 ALA A C 1
ATOM 1463 O O . ALA A 1 179 ? 8.931 5.700 -13.065 1.00 90.75 179 ALA A O 1
ATOM 1464 N N . PHE A 1 180 ? 9.630 4.354 -14.722 1.00 89.19 180 PHE A N 1
ATOM 1465 C CA . PHE A 1 180 ? 9.169 3.106 -14.115 1.00 89.19 180 PHE A CA 1
ATOM 1466 C C . PHE A 1 180 ? 9.866 2.843 -12.778 1.00 89.19 180 PHE A C 1
ATOM 1468 O O . PHE A 1 180 ? 9.217 2.481 -11.799 1.00 89.19 180 PHE A O 1
ATOM 1475 N N . LEU A 1 181 ? 11.178 3.083 -12.698 1.00 88.31 181 LEU A N 1
ATOM 1476 C CA . LEU A 1 181 ? 11.929 2.922 -11.456 1.00 88.31 181 LEU A CA 1
ATOM 1477 C C . LEU A 1 181 ? 11.552 3.965 -10.391 1.00 88.31 181 LEU A C 1
ATOM 1479 O O . LEU A 1 181 ? 11.582 3.651 -9.200 1.00 88.31 181 LEU A O 1
ATOM 1483 N N . GLY A 1 182 ? 11.113 5.158 -10.806 1.00 86.75 182 GLY A N 1
ATOM 1484 C CA . GLY A 1 182 ? 10.529 6.186 -9.936 1.00 86.75 182 GLY A CA 1
ATOM 1485 C C . GLY A 1 182 ? 9.316 5.702 -9.136 1.00 86.75 182 GLY A C 1
ATOM 1486 O O . GLY A 1 182 ? 9.115 6.113 -7.992 1.00 86.75 182 GLY A O 1
ATOM 1487 N N . ILE A 1 183 ? 8.551 4.746 -9.674 1.00 84.12 183 ILE A N 1
ATOM 1488 C CA . ILE A 1 183 ? 7.370 4.176 -9.004 1.00 84.12 183 ILE A CA 1
ATOM 1489 C C . ILE A 1 183 ? 7.752 3.429 -7.716 1.00 84.12 183 ILE A C 1
ATOM 1491 O O . ILE A 1 183 ? 6.952 3.377 -6.785 1.00 84.12 183 ILE A O 1
ATOM 1495 N N . PHE A 1 184 ? 8.981 2.911 -7.602 1.00 78.81 184 PHE A N 1
ATOM 1496 C CA . PHE A 1 184 ? 9.432 2.150 -6.428 1.00 78.81 184 PHE A CA 1
ATOM 1497 C C . PHE A 1 184 ? 9.800 3.011 -5.212 1.00 78.81 184 PHE A C 1
ATOM 1499 O O . PHE A 1 184 ? 10.285 2.460 -4.217 1.00 78.81 184 PHE A O 1
ATOM 1506 N N . ARG A 1 185 ? 9.579 4.337 -5.283 1.00 81.38 185 ARG A N 1
ATOM 1507 C CA . ARG A 1 185 ? 9.660 5.294 -4.159 1.00 81.38 185 ARG A CA 1
ATOM 1508 C C . ARG A 1 185 ? 10.956 5.203 -3.351 1.00 81.38 185 ARG A C 1
ATOM 1510 O O . ARG A 1 185 ? 10.965 5.430 -2.147 1.00 81.38 185 ARG A O 1
ATOM 1517 N N . ASN A 1 186 ? 12.055 4.839 -4.009 1.00 86.81 186 ASN A N 1
ATOM 1518 C CA . ASN A 1 186 ? 13.372 4.774 -3.394 1.00 86.81 186 ASN A CA 1
ATOM 1519 C C . ASN A 1 186 ? 14.323 5.693 -4.157 1.00 86.81 186 ASN A C 1
ATOM 1521 O O . ASN A 1 186 ? 14.795 5.354 -5.243 1.00 86.81 186 ASN A O 1
ATOM 1525 N N . ILE A 1 187 ? 14.601 6.855 -3.564 1.00 90.38 187 ILE A N 1
ATOM 1526 C CA . ILE A 1 187 ? 15.440 7.901 -4.161 1.00 90.38 187 ILE A CA 1
ATOM 1527 C C . ILE A 1 187 ? 16.817 7.351 -4.554 1.00 90.38 187 ILE A C 1
ATOM 1529 O O . ILE A 1 187 ? 17.308 7.654 -5.639 1.00 90.38 187 ILE A O 1
ATOM 1533 N N . ALA A 1 188 ? 17.422 6.487 -3.731 1.00 90.00 188 ALA A N 1
ATOM 1534 C CA . ALA A 1 188 ? 18.728 5.906 -4.033 1.00 90.00 188 ALA A CA 1
ATOM 1535 C C . ALA A 1 188 ? 18.678 4.980 -5.260 1.00 90.00 188 ALA A C 1
ATOM 1537 O O . ALA A 1 188 ? 19.590 5.005 -6.087 1.00 90.00 188 ALA A O 1
ATOM 1538 N N . THR A 1 189 ? 17.607 4.193 -5.415 1.00 88.75 189 THR A N 1
ATOM 1539 C CA . THR A 1 189 ? 17.404 3.346 -6.603 1.00 88.75 189 THR A CA 1
ATOM 1540 C C . THR A 1 189 ? 17.240 4.183 -7.865 1.00 88.75 189 THR A C 1
ATOM 1542 O O . THR A 1 189 ? 17.891 3.893 -8.866 1.00 88.75 189 THR A O 1
ATOM 1545 N N . VAL A 1 190 ? 16.431 5.243 -7.810 1.00 92.19 190 VAL A N 1
ATOM 1546 C CA . VAL A 1 190 ? 16.221 6.160 -8.942 1.00 92.19 190 VAL A CA 1
ATOM 1547 C C . VAL A 1 190 ? 17.521 6.860 -9.331 1.00 92.19 190 VAL A C 1
ATOM 1549 O O . VAL A 1 190 ? 17.858 6.914 -10.510 1.00 92.19 190 VAL A O 1
ATOM 1552 N N . LEU A 1 191 ? 18.285 7.348 -8.352 1.00 92.19 191 LEU A N 1
ATOM 1553 C CA . LEU A 1 191 ? 19.543 8.049 -8.589 1.00 92.19 191 LEU A CA 1
ATOM 1554 C C . LEU A 1 191 ? 20.592 7.131 -9.229 1.00 92.19 191 LEU A C 1
ATOM 1556 O O . LEU A 1 191 ? 21.204 7.502 -10.229 1.00 92.19 191 LEU A O 1
ATOM 1560 N N . ILE A 1 192 ? 20.761 5.911 -8.712 1.00 91.69 192 ILE A N 1
ATOM 1561 C CA . ILE A 1 192 ? 21.700 4.936 -9.289 1.00 91.69 192 ILE A CA 1
ATOM 1562 C C . ILE A 1 192 ? 21.251 4.503 -10.686 1.00 91.69 192 ILE A C 1
ATOM 1564 O O . ILE A 1 192 ? 22.086 4.393 -11.580 1.00 91.69 192 ILE A O 1
ATOM 1568 N N . ALA A 1 193 ? 19.950 4.308 -10.909 1.00 90.81 193 ALA A N 1
ATOM 1569 C CA . ALA A 1 193 ? 19.421 4.012 -12.235 1.00 90.81 193 ALA A CA 1
ATOM 1570 C C . ALA A 1 193 ? 19.650 5.166 -13.222 1.00 90.81 193 ALA A C 1
ATOM 1572 O O . ALA A 1 193 ? 20.040 4.927 -14.364 1.00 90.81 193 ALA A O 1
ATOM 1573 N N . GLY A 1 194 ? 19.472 6.413 -12.781 1.00 93.69 194 GLY A N 1
ATOM 1574 C CA . GLY A 1 194 ? 19.761 7.608 -13.571 1.00 93.69 194 GLY A CA 1
ATOM 1575 C C . GLY A 1 194 ? 21.236 7.689 -13.965 1.00 93.69 194 GLY A C 1
ATOM 1576 O O . GLY A 1 194 ? 21.549 7.788 -15.150 1.00 93.69 194 GLY A O 1
ATOM 1577 N N . ILE A 1 195 ? 22.151 7.547 -12.999 1.00 93.81 195 ILE A N 1
ATOM 1578 C CA . ILE A 1 195 ? 23.602 7.528 -13.255 1.00 93.81 195 ILE A CA 1
ATOM 1579 C C . ILE A 1 195 ? 23.974 6.367 -14.184 1.00 93.81 195 ILE A C 1
ATOM 1581 O O . ILE A 1 195 ? 24.698 6.562 -15.157 1.00 93.81 195 ILE A O 1
ATOM 1585 N N . SER A 1 196 ? 23.449 5.167 -13.930 1.00 92.56 196 SER A N 1
ATOM 1586 C CA . SER A 1 196 ? 23.702 3.996 -14.774 1.00 92.56 196 SER A CA 1
ATOM 1587 C C . SER A 1 196 ? 23.166 4.184 -16.194 1.00 92.56 196 SER A C 1
ATOM 1589 O O . SER A 1 196 ? 23.775 3.683 -17.137 1.00 92.56 196 SER A O 1
ATOM 1591 N N . SER A 1 197 ? 22.056 4.905 -16.368 1.00 93.88 197 SER A N 1
ATOM 1592 C CA . SER A 1 197 ? 21.498 5.222 -17.686 1.00 93.88 197 SER A CA 1
ATOM 1593 C C . SER A 1 197 ? 22.388 6.211 -18.436 1.00 93.88 197 SER A C 1
ATOM 1595 O O . SER A 1 197 ? 22.682 5.985 -19.605 1.00 93.88 197 SER A O 1
ATOM 1597 N N . LEU A 1 198 ? 22.897 7.248 -17.756 1.00 94.19 198 LEU A N 1
ATOM 1598 C CA . LEU A 1 198 ? 23.860 8.193 -18.334 1.00 94.19 198 LEU A CA 1
ATOM 1599 C C . LEU A 1 198 ? 25.159 7.491 -18.751 1.00 94.19 198 LEU A C 1
ATOM 1601 O O . LEU A 1 198 ? 25.637 7.696 -19.862 1.00 94.19 198 LEU A O 1
ATOM 1605 N N . ILE A 1 199 ? 25.704 6.619 -17.897 1.00 93.69 199 ILE A N 1
ATOM 1606 C CA . ILE A 1 199 ? 26.903 5.829 -18.216 1.00 93.69 199 ILE A CA 1
ATOM 1607 C C . ILE A 1 199 ? 26.631 4.899 -19.403 1.00 93.69 199 ILE A C 1
ATOM 1609 O O . ILE A 1 199 ? 27.431 4.845 -20.332 1.00 93.69 199 ILE A O 1
ATOM 1613 N N . SER A 1 200 ? 25.497 4.192 -19.404 1.00 92.69 200 SER A N 1
ATOM 1614 C CA . SER A 1 200 ? 25.108 3.305 -20.507 1.00 92.69 200 SER A CA 1
ATOM 1615 C C . SER A 1 200 ? 24.978 4.061 -21.832 1.00 92.69 200 SER A C 1
ATOM 1617 O O . SER A 1 200 ? 25.455 3.578 -22.859 1.00 92.69 200 SER A O 1
ATOM 1619 N N . TYR A 1 201 ? 24.394 5.260 -21.805 1.00 92.19 201 TYR A N 1
ATOM 1620 C CA . TYR A 1 201 ? 24.286 6.128 -22.972 1.00 92.19 201 TYR A CA 1
ATOM 1621 C C . TYR A 1 201 ? 25.661 6.611 -23.459 1.00 92.19 201 TYR A C 1
ATOM 1623 O O . TYR A 1 201 ? 25.948 6.536 -24.651 1.00 92.19 201 TYR A O 1
ATOM 1631 N N . LEU A 1 202 ? 26.547 7.029 -22.547 1.00 92.19 202 LEU A N 1
ATOM 1632 C CA . LEU A 1 202 ? 27.920 7.427 -22.880 1.00 92.19 202 LEU A CA 1
ATOM 1633 C C . LEU A 1 202 ? 28.729 6.281 -23.496 1.00 92.19 202 LEU A C 1
ATOM 1635 O O . LEU A 1 202 ? 29.467 6.506 -24.450 1.00 92.19 202 LEU A O 1
ATOM 1639 N N . ILE A 1 203 ? 28.571 5.055 -22.987 1.00 91.69 203 ILE A N 1
ATOM 1640 C CA . ILE A 1 203 ? 29.187 3.851 -23.563 1.00 91.69 203 ILE A CA 1
ATOM 1641 C C . ILE A 1 203 ? 28.648 3.617 -24.977 1.00 91.69 203 ILE A C 1
ATOM 1643 O O . ILE A 1 203 ? 29.433 3.397 -25.898 1.00 91.69 203 ILE A O 1
ATOM 1647 N N . LEU A 1 204 ? 27.327 3.707 -25.172 1.00 89.56 204 LEU A N 1
ATOM 1648 C CA . LEU A 1 204 ? 26.715 3.543 -26.493 1.00 89.56 204 LEU A CA 1
ATOM 1649 C C . LEU A 1 204 ? 27.276 4.571 -27.478 1.00 89.56 204 LEU A C 1
ATOM 1651 O O . LEU A 1 204 ? 27.671 4.224 -28.588 1.00 89.56 204 LEU A O 1
ATOM 1655 N N . PHE A 1 205 ? 27.370 5.825 -27.047 1.00 88.75 205 PHE A N 1
ATOM 1656 C CA . PHE A 1 205 ? 27.948 6.892 -27.845 1.00 88.75 205 PHE A CA 1
ATOM 1657 C C . PHE A 1 205 ? 29.424 6.623 -28.172 1.00 88.75 205 PHE A C 1
ATOM 1659 O O . PHE A 1 205 ? 29.801 6.653 -29.335 1.00 88.75 205 PHE A O 1
ATOM 1666 N N . TYR A 1 206 ? 30.255 6.296 -27.181 1.00 91.88 206 TYR A N 1
ATOM 1667 C CA . TYR A 1 206 ? 31.694 6.100 -27.378 1.00 91.88 206 TYR A CA 1
ATOM 1668 C C . TYR A 1 206 ? 32.029 4.934 -28.321 1.00 91.88 206 TYR A C 1
ATOM 1670 O O . TYR A 1 206 ? 32.909 5.070 -29.165 1.00 91.88 206 TYR A O 1
ATOM 1678 N N . PHE A 1 207 ? 31.334 3.798 -28.196 1.00 90.56 207 PHE A N 1
ATOM 1679 C CA . PHE A 1 207 ? 31.642 2.597 -28.982 1.00 90.56 207 PHE A CA 1
ATOM 1680 C C . PHE A 1 207 ? 30.989 2.569 -30.368 1.00 90.56 207 PHE A C 1
ATOM 1682 O O . PHE A 1 207 ? 31.541 1.950 -31.275 1.00 90.56 207 PHE A O 1
ATOM 1689 N N . TYR A 1 208 ? 29.824 3.201 -30.546 1.00 85.75 208 TYR A N 1
ATOM 1690 C CA . TYR A 1 208 ? 29.046 3.094 -31.790 1.00 85.75 208 TYR A CA 1
ATOM 1691 C C . TYR A 1 208 ? 29.063 4.367 -32.651 1.00 85.75 208 TYR A C 1
ATOM 1693 O O . TYR A 1 208 ? 28.557 4.365 -33.778 1.00 85.75 208 TYR A O 1
ATOM 1701 N N . TYR A 1 209 ? 29.680 5.449 -32.174 1.00 80.88 209 TYR A N 1
ATOM 1702 C CA . TYR A 1 209 ? 30.016 6.610 -32.998 1.00 80.88 209 TYR A CA 1
ATOM 1703 C C . TYR A 1 209 ? 31.262 6.291 -33.851 1.00 80.88 209 TYR A C 1
ATOM 1705 O O . TYR A 1 209 ? 32.245 5.815 -33.286 1.00 80.88 209 TYR A O 1
ATOM 1713 N N . PRO A 1 210 ? 31.273 6.498 -35.191 1.00 75.56 210 PRO A N 1
ATOM 1714 C CA . PRO A 1 210 ? 30.450 7.418 -35.993 1.00 75.56 210 PRO A CA 1
ATOM 1715 C C . PRO A 1 210 ? 29.315 6.773 -36.816 1.00 75.56 210 PRO A C 1
ATOM 1717 O O . PRO A 1 210 ? 28.676 7.452 -37.619 1.00 75.56 210 PRO A O 1
ATOM 1720 N N . HIS A 1 211 ? 29.036 5.477 -36.658 1.00 75.31 211 HIS A N 1
ATOM 1721 C CA . HIS A 1 211 ? 28.069 4.763 -37.511 1.00 75.31 211 HIS A CA 1
ATOM 1722 C C . HIS A 1 211 ? 26.608 5.222 -37.332 1.00 75.31 211 HIS A C 1
ATOM 1724 O O . HIS A 1 211 ? 25.735 4.858 -38.124 1.00 75.31 211 HIS A O 1
ATOM 1730 N N . ILE A 1 212 ? 26.331 6.026 -36.303 1.00 72.12 212 ILE A N 1
ATOM 1731 C CA . ILE A 1 212 ? 25.006 6.550 -35.977 1.00 72.12 212 ILE A CA 1
ATOM 1732 C C . ILE A 1 212 ? 24.974 8.065 -36.237 1.00 72.12 212 ILE A C 1
ATOM 1734 O O . ILE A 1 212 ? 25.201 8.877 -35.347 1.00 7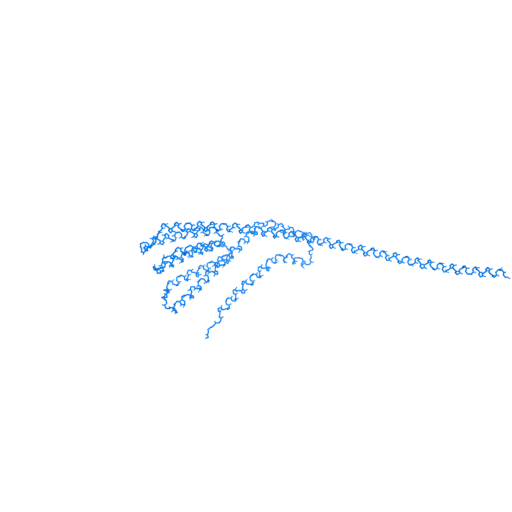2.12 212 ILE A O 1
ATOM 1738 N N . VAL A 1 213 ? 24.656 8.448 -37.475 1.00 67.62 213 VAL A N 1
ATOM 1739 C CA . VAL A 1 213 ? 24.737 9.831 -38.003 1.00 67.62 213 VAL A CA 1
ATOM 1740 C C . VAL A 1 213 ? 23.750 10.829 -37.347 1.00 67.62 213 VAL A C 1
ATOM 1742 O O . VAL A 1 213 ? 23.812 12.021 -37.621 1.00 67.62 213 VAL A O 1
ATOM 1745 N N . ARG A 1 214 ? 22.839 10.385 -36.464 1.00 72.38 214 ARG A N 1
ATOM 1746 C CA . ARG A 1 214 ? 21.773 11.229 -35.869 1.00 72.38 214 ARG A CA 1
ATOM 1747 C C . ARG A 1 214 ? 21.808 11.396 -34.343 1.00 72.38 214 ARG A C 1
ATOM 1749 O O . ARG A 1 214 ? 20.892 12.006 -33.804 1.00 72.38 214 ARG A O 1
ATOM 1756 N N . LEU A 1 215 ? 22.805 10.861 -33.638 1.00 74.69 215 LEU A N 1
ATOM 1757 C CA . LEU A 1 215 ? 22.905 11.092 -32.190 1.00 74.69 215 LEU A CA 1
ATOM 1758 C C . LEU A 1 215 ? 23.462 12.494 -31.930 1.00 74.69 215 LEU A C 1
ATOM 1760 O O . LEU A 1 215 ? 24.554 12.821 -32.399 1.00 74.69 215 LEU A O 1
ATOM 1764 N N . HIS A 1 216 ? 22.729 13.304 -31.165 1.00 85.19 216 HIS A N 1
ATOM 1765 C CA . HIS A 1 216 ? 23.195 14.607 -30.707 1.00 85.19 216 HIS A CA 1
ATOM 1766 C C . HIS A 1 216 ? 23.561 14.484 -29.220 1.00 85.19 216 HIS A C 1
ATOM 1768 O O . HIS A 1 216 ? 22.739 14.755 -28.346 1.00 85.19 216 HIS A O 1
ATOM 1774 N N . PRO A 1 217 ? 24.808 14.095 -28.891 1.00 86.31 217 PRO A N 1
ATOM 1775 C CA . PRO A 1 217 ? 25.176 13.673 -27.538 1.00 86.31 217 PRO A CA 1
ATOM 1776 C C . PRO A 1 217 ? 24.916 14.751 -26.484 1.00 86.31 217 PRO A C 1
ATOM 1778 O O . PRO A 1 217 ? 24.487 14.438 -25.379 1.00 86.31 217 PRO A O 1
ATOM 1781 N N . MET A 1 218 ? 25.148 16.019 -26.828 1.00 90.56 218 MET A N 1
ATOM 1782 C CA . MET A 1 218 ? 24.962 17.137 -25.906 1.00 90.56 218 MET A CA 1
ATOM 1783 C C . MET A 1 218 ? 23.492 17.362 -25.514 1.00 90.56 218 MET A C 1
ATOM 1785 O O . MET A 1 218 ? 23.202 17.278 -24.319 1.00 90.56 218 MET A O 1
ATOM 1789 N N . PRO A 1 219 ? 22.549 17.631 -26.443 1.00 91.44 219 PRO A N 1
ATOM 1790 C CA . PRO A 1 219 ? 21.151 17.838 -26.064 1.00 91.44 219 PRO A CA 1
ATOM 1791 C C . PRO A 1 219 ? 20.526 16.595 -25.428 1.00 91.44 219 PRO A C 1
ATOM 1793 O O . PRO A 1 219 ? 19.757 16.739 -24.481 1.00 91.44 219 PRO A O 1
ATOM 1796 N N . ASP A 1 220 ? 20.905 15.392 -25.864 1.00 90.44 220 ASP A N 1
ATOM 1797 C CA . ASP A 1 220 ? 20.374 14.148 -25.305 1.00 90.44 220 ASP A CA 1
ATOM 1798 C C . ASP A 1 220 ? 20.811 13.956 -23.841 1.00 90.44 220 ASP A C 1
ATOM 1800 O O . ASP A 1 220 ? 19.990 13.668 -22.968 1.00 90.44 220 ASP A O 1
ATOM 1804 N N . MET A 1 221 ? 22.086 14.205 -23.525 1.00 91.81 221 MET A N 1
ATOM 1805 C CA . MET A 1 221 ? 22.5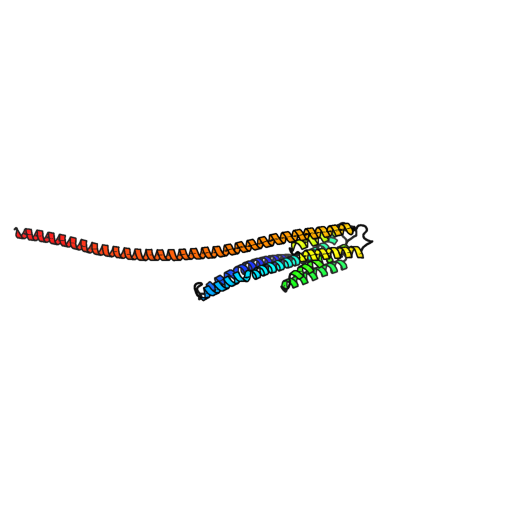88 14.136 -22.147 1.00 91.81 221 MET A CA 1
ATOM 1806 C C . MET A 1 221 ? 21.944 15.183 -21.239 1.00 91.81 221 MET A C 1
ATOM 1808 O O . MET A 1 221 ? 21.576 14.870 -20.105 1.00 91.81 221 MET A O 1
ATOM 1812 N N . VAL A 1 222 ? 21.774 16.415 -21.733 1.00 94.38 222 VAL A N 1
ATOM 1813 C CA . VAL A 1 222 ? 21.080 17.478 -20.991 1.00 94.38 222 VAL A CA 1
ATOM 1814 C C . VAL A 1 222 ? 19.629 17.077 -20.734 1.00 94.38 222 VAL A C 1
ATOM 1816 O O . VAL A 1 222 ? 19.151 17.203 -19.608 1.00 94.38 222 VAL A O 1
ATOM 1819 N N . PHE A 1 223 ? 18.943 16.534 -21.740 1.00 92.69 223 PHE A N 1
ATOM 1820 C CA . PHE A 1 223 ? 17.569 16.071 -21.602 1.00 92.69 223 PHE A CA 1
ATOM 1821 C C . PHE A 1 223 ? 17.443 14.945 -20.567 1.00 92.69 223 PHE A C 1
ATOM 1823 O O . PHE A 1 223 ? 16.604 15.034 -19.671 1.00 92.69 223 PHE A O 1
ATOM 1830 N N . LEU A 1 224 ? 18.309 13.925 -20.615 1.00 92.94 224 LEU A N 1
ATOM 1831 C CA . LEU A 1 224 ? 18.326 12.855 -19.610 1.00 92.94 224 LEU A CA 1
ATOM 1832 C C . LEU A 1 224 ? 18.596 13.390 -18.204 1.00 92.94 224 LEU A C 1
ATOM 1834 O O . LEU A 1 224 ? 17.918 12.978 -17.265 1.00 92.94 224 LEU A O 1
ATOM 1838 N N . ALA A 1 225 ? 19.538 14.322 -18.047 1.00 95.31 225 ALA A N 1
ATOM 1839 C CA . ALA A 1 225 ? 19.821 14.937 -16.754 1.00 95.31 225 ALA A CA 1
ATOM 1840 C C . ALA A 1 225 ? 18.595 15.682 -16.198 1.00 95.31 225 ALA A C 1
ATOM 1842 O O . ALA A 1 225 ? 18.246 15.498 -15.032 1.00 95.31 225 ALA A O 1
ATOM 1843 N N . VAL A 1 226 ? 17.897 16.459 -17.035 1.00 96.44 226 VAL A N 1
ATOM 1844 C CA . VAL A 1 226 ? 16.658 17.154 -16.650 1.00 96.44 226 VAL A CA 1
ATOM 1845 C C . VAL A 1 226 ? 15.574 16.156 -16.243 1.00 96.44 226 VAL A C 1
ATOM 1847 O O . VAL A 1 226 ? 14.957 16.323 -15.192 1.00 96.44 226 VAL A O 1
ATOM 1850 N N . ILE A 1 227 ? 15.376 15.083 -17.016 1.00 93.50 227 ILE A N 1
ATOM 1851 C CA . ILE A 1 227 ? 14.409 14.028 -16.681 1.00 93.50 227 ILE A CA 1
ATOM 1852 C C . ILE A 1 227 ? 14.756 13.364 -15.346 1.00 93.50 227 ILE A C 1
ATOM 1854 O O . ILE A 1 227 ? 13.868 13.171 -14.520 1.00 93.50 227 ILE A O 1
ATOM 1858 N N . ILE A 1 228 ? 16.030 13.050 -15.095 1.00 93.75 228 ILE A N 1
ATOM 1859 C CA . ILE A 1 228 ? 16.473 12.459 -13.826 1.00 93.75 228 ILE A CA 1
ATOM 1860 C C . ILE A 1 228 ? 16.136 13.390 -12.657 1.00 93.75 228 ILE A C 1
ATOM 1862 O O . ILE A 1 228 ? 15.577 12.928 -11.664 1.00 93.75 228 ILE A O 1
ATOM 1866 N N . VAL A 1 229 ? 16.409 14.693 -12.778 1.00 96.12 229 VAL A N 1
ATOM 1867 C CA . VAL A 1 229 ? 16.073 15.682 -11.739 1.00 96.12 229 VAL A CA 1
ATOM 1868 C C . VAL A 1 229 ? 14.564 15.732 -11.490 1.00 96.12 229 VAL A C 1
ATOM 1870 O O . VAL A 1 229 ? 14.138 15.678 -10.336 1.00 96.12 229 VAL A O 1
ATOM 1873 N N . ILE A 1 230 ? 13.751 15.766 -12.552 1.00 94.88 230 ILE A N 1
ATOM 1874 C CA . ILE A 1 230 ? 12.284 15.766 -12.444 1.00 94.88 230 ILE A CA 1
ATOM 1875 C C . ILE A 1 230 ? 11.794 14.493 -11.746 1.00 94.88 230 ILE A C 1
ATOM 1877 O O . ILE A 1 230 ? 10.995 14.573 -10.815 1.00 94.88 230 ILE A O 1
ATOM 1881 N N . VAL A 1 231 ? 12.279 13.316 -12.151 1.00 93.31 231 VAL A N 1
ATOM 1882 C CA . VAL A 1 231 ? 11.850 12.039 -11.563 1.00 93.31 231 VAL A CA 1
ATOM 1883 C C . VAL A 1 231 ? 12.286 11.934 -10.103 1.00 93.31 231 VAL A C 1
ATOM 1885 O O . VAL A 1 231 ? 11.493 11.481 -9.279 1.00 93.31 231 VAL A O 1
ATOM 1888 N N . ILE A 1 232 ? 13.490 12.393 -9.742 1.00 93.00 232 ILE A N 1
ATOM 1889 C CA . ILE A 1 232 ? 13.940 12.453 -8.342 1.00 93.00 232 ILE A CA 1
ATOM 1890 C C . ILE A 1 232 ? 13.020 13.362 -7.522 1.00 93.00 232 ILE A C 1
ATOM 1892 O O . ILE A 1 232 ? 12.565 12.952 -6.455 1.00 93.00 232 ILE A O 1
ATOM 1896 N N . PHE A 1 233 ? 12.700 14.556 -8.029 1.00 94.75 233 PHE A N 1
ATOM 1897 C CA . PHE A 1 233 ? 11.813 15.503 -7.354 1.00 94.75 233 PHE A CA 1
ATOM 1898 C C . PHE A 1 233 ? 10.414 14.915 -7.126 1.00 94.75 233 PHE A C 1
ATOM 1900 O O . PHE A 1 233 ? 9.922 14.898 -5.998 1.00 94.75 233 PHE A O 1
ATOM 1907 N N . VAL A 1 234 ? 9.803 14.356 -8.176 1.00 91.75 234 VAL A N 1
ATOM 1908 C CA . VAL A 1 234 ? 8.486 13.707 -8.095 1.00 91.75 234 VAL A CA 1
ATOM 1909 C C . VAL A 1 234 ? 8.519 12.528 -7.121 1.00 91.75 234 VAL A C 1
ATOM 1911 O O . VAL A 1 234 ? 7.635 12.406 -6.277 1.00 91.75 234 VAL A O 1
ATOM 1914 N N . THR A 1 235 ? 9.555 11.687 -7.183 1.00 89.38 235 THR A N 1
ATOM 1915 C CA . THR A 1 235 ? 9.704 10.530 -6.286 1.00 89.38 235 THR A CA 1
ATOM 1916 C C . THR A 1 235 ? 9.828 10.971 -4.827 1.00 89.38 235 THR A C 1
ATOM 1918 O O . THR A 1 235 ? 9.171 10.395 -3.963 1.00 89.38 235 THR A O 1
ATOM 1921 N N . SER A 1 236 ? 10.625 12.010 -4.555 1.00 90.69 236 SER A N 1
ATOM 1922 C CA . SER A 1 236 ? 10.794 12.579 -3.214 1.00 90.69 236 SER A CA 1
ATOM 1923 C C . SER A 1 236 ? 9.480 13.135 -2.672 1.00 90.69 236 SER A C 1
ATOM 1925 O O . SER A 1 236 ? 9.107 12.840 -1.540 1.00 90.69 236 SER A O 1
ATOM 1927 N N . SER A 1 237 ? 8.745 13.880 -3.500 1.00 89.00 237 SER A N 1
ATOM 1928 C CA . SER A 1 237 ? 7.448 14.436 -3.119 1.00 89.00 237 SER A CA 1
ATOM 1929 C C . SER A 1 237 ? 6.437 13.330 -2.800 1.00 89.00 237 SER A C 1
ATOM 1931 O O . SER A 1 237 ? 5.812 13.347 -1.742 1.00 89.00 237 SER A O 1
ATOM 1933 N N . ILE A 1 238 ? 6.328 12.306 -3.655 1.00 86.56 238 ILE A N 1
ATOM 1934 C CA . ILE A 1 238 ? 5.446 11.153 -3.412 1.00 86.56 238 ILE A CA 1
ATOM 1935 C C . ILE A 1 238 ? 5.829 10.424 -2.118 1.00 86.56 238 ILE A C 1
ATOM 1937 O O . ILE A 1 238 ? 4.945 9.981 -1.385 1.00 86.56 238 ILE A O 1
ATOM 1941 N N . GLN A 1 239 ? 7.126 10.278 -1.835 1.00 87.31 239 GLN A N 1
ATOM 1942 C CA . GLN A 1 239 ? 7.606 9.624 -0.619 1.00 87.31 239 GLN A CA 1
ATOM 1943 C C . GLN A 1 239 ? 7.179 10.388 0.642 1.00 87.31 239 GLN A C 1
ATOM 1945 O O . GLN A 1 239 ? 6.722 9.761 1.595 1.00 87.31 239 GLN A O 1
ATOM 1950 N N . GLU A 1 240 ? 7.271 11.717 0.634 1.00 87.50 240 GLU A N 1
ATOM 1951 C CA . GLU A 1 240 ? 6.851 12.571 1.749 1.00 87.50 240 GLU A CA 1
ATOM 1952 C C . GLU A 1 240 ? 5.341 12.481 2.008 1.00 87.50 240 GLU A C 1
ATOM 1954 O O . GLU A 1 240 ? 4.930 12.167 3.126 1.00 87.50 240 GLU A O 1
ATOM 1959 N N . TYR A 1 241 ? 4.510 12.629 0.966 1.00 87.88 241 TYR A N 1
ATOM 1960 C CA . TYR A 1 241 ? 3.054 12.455 1.085 1.00 87.88 241 TYR A CA 1
ATOM 1961 C C . TYR A 1 241 ? 2.682 11.083 1.642 1.00 87.88 241 TYR A C 1
ATOM 1963 O O . TYR A 1 241 ? 1.744 10.938 2.426 1.00 87.88 241 TYR A O 1
ATOM 1971 N N . PHE A 1 242 ? 3.415 10.057 1.222 1.00 82.81 242 PHE A N 1
ATOM 1972 C CA . PHE A 1 242 ? 3.142 8.697 1.632 1.00 82.81 242 PHE A CA 1
ATOM 1973 C C . PHE A 1 242 ? 3.524 8.433 3.099 1.00 82.81 242 PHE A C 1
ATOM 1975 O O . PHE A 1 242 ? 2.784 7.749 3.813 1.00 82.81 242 PHE A O 1
ATOM 1982 N N . LEU A 1 243 ? 4.658 8.976 3.553 1.00 82.12 243 LEU A N 1
ATOM 1983 C CA . LEU A 1 243 ? 5.052 8.926 4.962 1.00 82.12 243 LEU A CA 1
ATOM 1984 C C . LEU A 1 243 ? 4.015 9.638 5.832 1.00 82.12 243 LEU A C 1
ATOM 1986 O O . LEU A 1 243 ? 3.516 9.026 6.771 1.00 82.12 243 LEU A O 1
ATOM 1990 N N . GLY A 1 244 ? 3.591 10.842 5.438 1.00 87.88 244 GLY A N 1
ATOM 1991 C CA . GLY A 1 244 ? 2.542 11.574 6.149 1.00 87.88 244 GLY A CA 1
ATOM 1992 C C . GLY A 1 244 ? 1.219 10.805 6.227 1.00 87.88 244 GLY A C 1
ATOM 1993 O O . GLY A 1 244 ? 0.603 10.747 7.285 1.00 87.88 244 GLY A O 1
ATOM 1994 N N . LEU A 1 245 ? 0.798 10.139 5.144 1.00 83.75 245 LEU A N 1
ATOM 1995 C CA . LEU A 1 245 ? -0.416 9.313 5.160 1.00 83.75 245 LEU A CA 1
ATOM 1996 C C . LEU A 1 245 ? -0.301 8.122 6.125 1.00 83.75 245 LEU A C 1
ATOM 1998 O O . LEU A 1 245 ? -1.289 7.742 6.747 1.00 83.75 245 LEU A O 1
ATOM 2002 N N . THR A 1 246 ? 0.889 7.525 6.229 1.00 80.00 246 THR A N 1
ATOM 2003 C CA . THR A 1 246 ? 1.136 6.399 7.142 1.00 80.00 246 THR A CA 1
ATOM 2004 C C . THR A 1 246 ? 1.087 6.871 8.593 1.00 80.00 246 THR A C 1
ATOM 2006 O O . THR A 1 246 ? 0.395 6.257 9.396 1.00 80.00 246 THR A O 1
ATOM 2009 N N . ASP A 1 247 ? 1.722 8.003 8.902 1.00 83.00 247 ASP A N 1
ATOM 2010 C CA . ASP A 1 247 ? 1.708 8.573 10.253 1.00 83.00 247 ASP A CA 1
ATOM 2011 C C . ASP A 1 247 ? 0.265 8.940 10.688 1.00 83.00 247 ASP A C 1
ATOM 2013 O O . ASP A 1 247 ? -0.141 8.645 11.810 1.00 83.00 247 ASP A O 1
ATOM 2017 N N . VAL A 1 248 ? -0.564 9.472 9.776 1.00 86.25 248 VAL A N 1
ATOM 2018 C CA . VAL A 1 248 ? -1.996 9.743 10.041 1.00 86.25 248 VAL A CA 1
ATOM 2019 C C . VAL A 1 248 ? -2.805 8.457 10.261 1.00 86.25 248 VAL A C 1
ATOM 2021 O O . VAL A 1 248 ? -3.722 8.434 11.083 1.00 86.25 248 VAL A O 1
ATOM 2024 N N . GLN A 1 249 ? -2.506 7.375 9.535 1.00 84.00 249 GLN A N 1
ATOM 2025 C CA . GLN A 1 249 ? -3.165 6.080 9.755 1.00 84.00 249 GLN A CA 1
ATOM 2026 C C . GLN A 1 249 ? -2.822 5.498 11.129 1.00 84.00 249 GLN A C 1
ATOM 2028 O O . GLN A 1 249 ? -3.726 5.021 11.816 1.00 84.00 249 GLN A O 1
ATOM 2033 N N . ASP A 1 250 ? -1.560 5.597 11.543 1.00 80.62 250 ASP A N 1
ATOM 2034 C CA . ASP A 1 250 ? -1.102 5.145 12.858 1.00 80.62 250 ASP A CA 1
ATOM 2035 C C . ASP A 1 250 ? -1.750 5.979 13.985 1.00 80.62 250 ASP A C 1
ATOM 2037 O O . ASP A 1 250 ? -2.238 5.432 14.980 1.00 80.62 250 ASP A O 1
ATOM 2041 N N . GLU A 1 251 ? -1.861 7.301 13.817 1.00 82.25 251 GLU A N 1
ATOM 2042 C CA . GLU A 1 251 ? -2.564 8.179 14.765 1.00 82.25 251 GLU A CA 1
ATOM 2043 C C . GLU A 1 251 ? -4.064 7.838 14.873 1.00 82.25 251 GLU A C 1
ATOM 2045 O O . GLU A 1 251 ? -4.642 7.813 15.965 1.00 82.25 251 GLU A O 1
ATOM 2050 N N . LEU A 1 252 ? -4.710 7.507 13.753 1.00 89.06 252 LEU A N 1
ATOM 2051 C CA . LEU A 1 252 ? -6.105 7.064 13.748 1.00 89.06 252 LEU A CA 1
ATOM 2052 C C . LEU A 1 252 ? -6.284 5.693 14.408 1.00 89.06 252 LEU A C 1
ATOM 2054 O O . LEU A 1 252 ? -7.260 5.492 15.133 1.00 89.06 252 LEU A O 1
ATOM 2058 N N . GLU A 1 253 ? -5.373 4.746 14.178 1.00 81.88 253 GLU A N 1
ATOM 2059 C CA . GLU A 1 253 ? -5.444 3.410 14.777 1.00 81.88 253 GLU A CA 1
ATOM 2060 C C . GLU A 1 253 ? -5.237 3.469 16.296 1.00 81.88 253 GLU A C 1
ATOM 2062 O O . GLU A 1 253 ? -6.007 2.872 17.055 1.00 81.88 253 GLU A O 1
ATOM 2067 N N . THR A 1 254 ? -4.268 4.262 16.756 1.00 80.56 254 THR A N 1
ATOM 2068 C CA . THR A 1 254 ? -4.021 4.499 18.187 1.00 80.56 254 THR A CA 1
ATOM 2069 C C . THR A 1 254 ? -5.194 5.215 18.859 1.00 80.56 254 THR A C 1
ATOM 2071 O O . THR A 1 254 ? -5.667 4.779 19.916 1.00 80.56 254 THR A O 1
ATOM 2074 N N . SER A 1 255 ? -5.745 6.247 18.215 1.00 84.25 255 SER A N 1
ATOM 2075 C CA . SER A 1 255 ? -6.948 6.944 18.685 1.00 84.25 255 SER A CA 1
ATOM 2076 C C . SER A 1 255 ? -8.146 5.999 18.770 1.00 84.25 255 SER A C 1
ATOM 2078 O O . SER A 1 255 ? -8.838 5.962 19.787 1.00 84.25 255 SER A O 1
ATOM 2080 N N . ARG A 1 256 ? -8.357 5.156 17.754 1.00 88.31 256 ARG A N 1
ATOM 2081 C CA . ARG A 1 256 ? -9.432 4.158 17.745 1.00 88.31 256 ARG A CA 1
ATOM 2082 C C . ARG A 1 256 ? -9.269 3.126 18.859 1.00 88.31 256 ARG A C 1
ATOM 2084 O O . ARG A 1 256 ? -10.249 2.816 19.532 1.00 88.31 256 ARG A O 1
ATOM 2091 N N . MET A 1 257 ? -8.058 2.610 19.071 1.00 79.69 257 MET A N 1
ATOM 2092 C CA . MET A 1 257 ? -7.788 1.630 20.125 1.00 79.69 257 MET A CA 1
ATOM 2093 C C . MET A 1 257 ? -8.031 2.227 21.517 1.00 79.69 257 MET A C 1
ATOM 2095 O O . MET A 1 257 ? -8.665 1.588 22.357 1.00 79.69 257 MET A O 1
ATOM 2099 N N . SER A 1 258 ? -7.574 3.459 21.762 1.00 82.31 258 SER A N 1
ATOM 2100 C CA . SER A 1 258 ? -7.821 4.137 23.040 1.00 82.31 258 SER A CA 1
ATOM 2101 C C . SER A 1 258 ? -9.317 4.366 23.290 1.00 82.31 258 SER A C 1
ATOM 2103 O O . SER A 1 258 ? -9.805 4.090 24.390 1.00 82.31 258 SER A O 1
ATOM 2105 N N . LEU A 1 259 ? -10.063 4.767 22.255 1.00 88.94 259 LEU A N 1
ATOM 2106 C CA . LEU A 1 259 ? -11.509 4.953 22.324 1.00 88.94 259 LEU A CA 1
ATOM 2107 C C . LEU A 1 259 ? -12.237 3.630 22.591 1.00 88.94 259 LEU A C 1
ATOM 2109 O O . LEU A 1 259 ? -13.142 3.585 23.419 1.00 88.94 259 LEU A O 1
ATOM 2113 N N . GLU A 1 260 ? -11.827 2.536 21.947 1.00 88.25 260 GLU A N 1
ATOM 2114 C CA . GLU A 1 260 ? -12.416 1.214 22.174 1.00 88.25 260 GLU A CA 1
ATOM 2115 C C . GLU A 1 260 ? -12.220 0.747 23.625 1.00 88.25 260 GLU A C 1
ATOM 2117 O O . GLU A 1 260 ? -13.159 0.252 24.254 1.00 88.25 260 GLU A O 1
ATOM 2122 N N . ILE A 1 261 ? -11.024 0.952 24.188 1.00 85.44 261 ILE A N 1
ATOM 2123 C CA . ILE A 1 261 ? -10.737 0.650 25.597 1.00 85.44 261 ILE A CA 1
ATOM 2124 C C . ILE A 1 261 ? -11.632 1.491 26.513 1.00 85.44 261 ILE A C 1
ATOM 2126 O O . ILE A 1 261 ? -12.218 0.953 27.455 1.00 85.44 261 ILE A O 1
ATOM 2130 N N . GLN A 1 262 ? -11.774 2.789 26.230 1.00 85.75 262 GLN A N 1
ATOM 2131 C CA . GLN A 1 262 ? -12.608 3.688 27.027 1.00 85.75 262 GLN A CA 1
ATOM 2132 C C . GLN A 1 262 ? -14.088 3.291 26.974 1.00 85.75 262 GLN A C 1
ATOM 2134 O O . GLN A 1 262 ? -14.738 3.213 28.015 1.00 85.75 262 GLN A O 1
ATOM 2139 N N . VAL A 1 263 ? -14.617 2.988 25.786 1.00 93.62 263 VAL A N 1
ATOM 2140 C CA . VAL A 1 263 ? -16.001 2.527 25.605 1.00 93.62 263 VAL A CA 1
ATOM 2141 C C . VAL A 1 263 ? -16.230 1.221 26.355 1.00 93.62 263 VAL A C 1
ATOM 2143 O O . VAL A 1 263 ? -17.228 1.089 27.063 1.00 93.62 263 VAL A O 1
ATOM 2146 N N . ARG A 1 264 ? -15.295 0.269 26.275 1.00 87.56 264 ARG A N 1
ATOM 2147 C CA . ARG A 1 264 ? -15.401 -1.009 26.988 1.00 87.56 264 ARG A CA 1
ATOM 2148 C C . ARG A 1 264 ? -15.381 -0.822 28.506 1.00 87.56 264 ARG A C 1
ATOM 2150 O O . ARG A 1 264 ? -16.187 -1.438 29.196 1.00 87.56 264 ARG A O 1
ATOM 2157 N N . ALA A 1 265 ? -14.507 0.046 29.018 1.00 91.50 265 ALA A N 1
ATOM 2158 C CA . ALA A 1 265 ? -14.455 0.376 30.441 1.00 91.50 265 ALA A CA 1
ATOM 2159 C C . ALA A 1 265 ? -15.772 1.006 30.923 1.00 91.50 265 ALA A C 1
ATOM 2161 O O . ALA A 1 265 ? -16.351 0.531 31.895 1.00 91.50 265 ALA A O 1
ATOM 2162 N N . ARG A 1 266 ? -16.303 1.998 30.193 1.00 92.56 266 ARG A N 1
ATOM 2163 C CA . ARG A 1 266 ? -17.597 2.631 30.507 1.00 92.56 266 ARG A CA 1
ATOM 2164 C C . ARG A 1 266 ? -18.768 1.660 30.429 1.00 92.56 266 ARG A C 1
ATOM 2166 O O . ARG A 1 266 ? -19.668 1.726 31.256 1.00 92.56 266 ARG A O 1
ATOM 2173 N N . THR A 1 267 ? -18.754 0.756 29.454 1.00 97.12 267 THR A N 1
ATOM 2174 C CA . THR A 1 267 ? -19.796 -0.270 29.314 1.00 97.12 267 THR A CA 1
ATOM 2175 C C . THR A 1 267 ? -19.798 -1.195 30.529 1.00 97.12 267 THR A C 1
ATOM 2177 O O . THR A 1 267 ? -20.853 -1.442 31.100 1.00 97.12 267 THR A O 1
ATOM 2180 N N . ARG A 1 268 ? -18.617 -1.624 30.988 1.00 94.00 268 ARG A N 1
ATOM 2181 C CA . ARG A 1 268 ? -18.483 -2.448 32.194 1.00 94.00 268 ARG A CA 1
ATOM 2182 C C . ARG A 1 268 ? -18.913 -1.707 33.465 1.00 94.00 268 ARG A C 1
ATOM 2184 O O . ARG A 1 268 ? -19.628 -2.281 34.275 1.00 94.00 268 ARG A O 1
ATOM 2191 N N . GLU A 1 269 ? -18.534 -0.436 33.621 1.00 95.00 269 GLU A N 1
ATOM 2192 C CA . GLU A 1 269 ? -19.001 0.404 34.739 1.00 95.00 269 GLU A CA 1
ATOM 2193 C C . GLU A 1 269 ? -20.537 0.505 34.770 1.00 95.00 269 GLU A C 1
ATOM 2195 O O . GLU A 1 269 ? -21.146 0.414 35.835 1.00 95.00 269 GLU A O 1
ATOM 2200 N N . LEU A 1 270 ? -21.175 0.670 33.605 1.00 97.94 270 LEU A N 1
ATOM 2201 C CA . LEU A 1 270 ? -22.634 0.724 33.492 1.00 97.94 270 LEU A CA 1
ATOM 2202 C C . LEU A 1 270 ? -23.302 -0.617 33.814 1.00 97.94 270 LEU A C 1
ATOM 2204 O O . LEU A 1 270 ? -24.351 -0.620 34.455 1.00 97.94 270 LEU A O 1
ATOM 2208 N N . GLU A 1 271 ? -22.714 -1.740 33.402 1.00 97.62 271 GLU A N 1
ATOM 2209 C CA . GLU A 1 271 ? -23.199 -3.078 33.763 1.00 97.62 271 GLU A CA 1
ATOM 2210 C C . GLU A 1 271 ? -23.113 -3.315 35.275 1.00 97.62 271 GLU A C 1
ATOM 2212 O O . GLU A 1 271 ? -24.104 -3.708 35.885 1.00 97.62 271 GLU A O 1
ATOM 2217 N N . GLU A 1 272 ? -21.981 -2.988 35.905 1.00 97.25 272 GLU A N 1
ATOM 2218 C CA . GLU A 1 272 ? -21.801 -3.127 37.356 1.00 97.25 272 GLU A CA 1
ATOM 2219 C C . GLU A 1 272 ? -22.789 -2.245 38.144 1.00 97.25 272 GLU A C 1
ATOM 2221 O O . GLU A 1 272 ? -23.365 -2.687 39.142 1.00 97.25 272 GLU A O 1
ATOM 2226 N N . LEU A 1 273 ? -23.047 -1.017 37.673 1.00 97.69 273 LEU A N 1
ATOM 2227 C CA . LEU A 1 273 ? -24.065 -0.130 38.247 1.00 97.69 273 LEU A CA 1
ATOM 2228 C C . LEU A 1 273 ? -25.482 -0.686 38.079 1.00 97.69 273 LEU A C 1
ATOM 2230 O O . LEU A 1 273 ? -26.269 -0.641 39.027 1.00 97.69 273 LEU A O 1
ATOM 2234 N N . ARG A 1 274 ? -25.817 -1.210 36.894 1.00 97.94 274 ARG A N 1
ATOM 2235 C CA . ARG A 1 274 ? -27.129 -1.808 36.618 1.00 97.94 274 ARG A CA 1
ATOM 2236 C C . ARG A 1 274 ? -27.379 -3.007 37.527 1.00 97.94 274 ARG A C 1
ATOM 2238 O O . ARG A 1 274 ? -28.420 -3.059 38.175 1.00 97.94 274 ARG A O 1
ATOM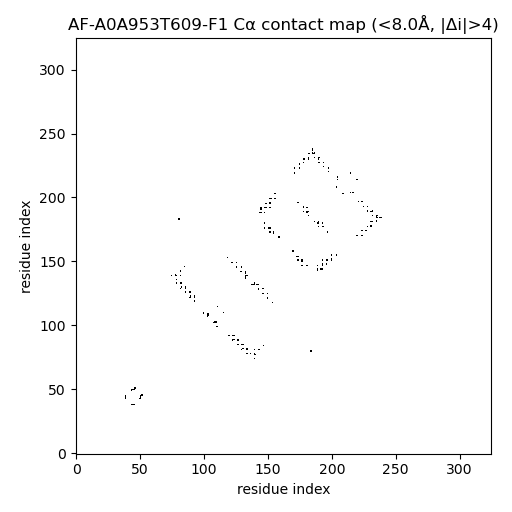 2245 N N . ASP A 1 275 ? -26.416 -3.916 37.622 1.00 97.81 275 ASP A N 1
ATOM 2246 C CA . ASP A 1 275 ? -26.526 -5.118 38.449 1.00 97.81 275 ASP A CA 1
ATOM 2247 C C . ASP A 1 275 ? -26.604 -4.759 39.949 1.00 97.81 275 ASP A C 1
ATOM 2249 O O . ASP A 1 275 ? -27.308 -5.410 40.725 1.00 97.81 275 ASP A O 1
ATOM 2253 N N . GLY A 1 276 ? -25.923 -3.687 40.376 1.00 97.94 276 GLY A N 1
ATOM 2254 C CA . GLY A 1 276 ? -26.047 -3.137 41.729 1.00 97.94 276 GLY A CA 1
ATOM 2255 C C . GLY A 1 276 ? -27.436 -2.556 42.024 1.00 97.94 276 GLY A C 1
ATOM 2256 O O . GLY A 1 276 ? -27.994 -2.796 43.097 1.00 97.94 276 GLY A O 1
ATOM 2257 N N . LEU A 1 277 ? -28.018 -1.823 41.069 1.00 97.69 277 LEU A N 1
ATOM 2258 C CA . LEU A 1 277 ? -29.379 -1.290 41.182 1.00 97.69 277 LEU A CA 1
ATOM 2259 C C . LEU A 1 277 ? -30.425 -2.406 41.215 1.00 97.69 277 LEU A C 1
ATOM 2261 O O . LEU A 1 277 ? -31.345 -2.338 42.026 1.00 97.69 277 LEU A O 1
ATOM 2265 N N . GLU A 1 278 ? -30.273 -3.437 40.386 1.00 98.12 278 GLU A N 1
ATOM 2266 C CA . GLU A 1 278 ? -31.193 -4.575 40.331 1.00 98.12 278 GLU A CA 1
ATOM 2267 C C . GLU A 1 278 ? -31.233 -5.334 41.663 1.00 98.12 278 GLU A C 1
ATOM 2269 O O . GLU A 1 278 ? -32.315 -5.553 42.208 1.00 98.12 278 GLU A O 1
ATOM 2274 N N . LYS A 1 279 ? -30.068 -5.598 42.270 1.00 98.00 279 LYS A N 1
ATOM 2275 C CA . LYS A 1 279 ? -29.991 -6.169 43.625 1.00 98.00 279 LYS A CA 1
ATOM 2276 C C . LYS A 1 279 ? -30.674 -5.289 44.668 1.00 98.00 279 LYS A C 1
ATOM 2278 O O . LYS A 1 279 ? -31.426 -5.793 45.496 1.00 98.00 279 LYS A O 1
ATOM 2283 N N . SER A 1 280 ? -30.460 -3.972 44.621 1.00 97.62 280 SER A N 1
ATOM 2284 C CA . SER A 1 280 ? -31.105 -3.054 45.569 1.00 97.62 280 SER A CA 1
ATOM 2285 C C . SER A 1 280 ? -32.629 -3.018 45.398 1.00 97.62 280 SER A C 1
ATOM 2287 O O . SER A 1 280 ? -33.363 -2.928 46.385 1.00 97.62 280 SER A O 1
ATOM 2289 N N . ILE A 1 281 ? -33.122 -3.115 44.159 1.00 98.31 281 ILE A N 1
ATOM 2290 C CA . ILE A 1 281 ? -34.554 -3.223 43.864 1.00 98.31 281 ILE A CA 1
ATOM 2291 C C . ILE A 1 281 ? -35.107 -4.539 44.413 1.00 98.31 281 ILE A C 1
ATOM 2293 O O . ILE A 1 281 ? -36.152 -4.520 45.062 1.00 98.31 281 ILE A O 1
ATOM 2297 N N . GLU A 1 282 ? -34.420 -5.661 44.202 1.00 97.81 282 GLU A N 1
ATOM 2298 C CA . GLU A 1 282 ? -34.835 -6.975 44.701 1.00 97.81 282 GLU A CA 1
ATOM 2299 C C . GLU A 1 282 ? -34.893 -7.006 46.238 1.00 97.81 282 GLU A C 1
ATOM 2301 O O . GLU A 1 282 ? -35.910 -7.402 46.815 1.00 97.81 282 GLU A O 1
ATOM 2306 N N . GLU A 1 283 ? -33.857 -6.495 46.910 1.00 98.12 283 GLU A N 1
ATOM 2307 C CA . GLU A 1 283 ? -33.801 -6.373 48.371 1.00 98.12 283 GLU A CA 1
ATOM 2308 C C . GLU A 1 283 ? -34.953 -5.517 48.916 1.00 98.12 283 GLU A C 1
ATOM 2310 O O . GLU A 1 283 ? -35.672 -5.947 49.823 1.00 98.12 283 GLU A O 1
ATOM 2315 N N . ARG A 1 284 ? -35.186 -4.332 48.331 1.00 97.38 284 ARG A N 1
ATOM 2316 C CA . ARG A 1 284 ? -36.282 -3.437 48.742 1.00 97.38 284 ARG A CA 1
ATOM 2317 C C . ARG A 1 284 ? -37.654 -4.039 48.471 1.00 97.38 284 ARG A C 1
ATOM 2319 O O . ARG A 1 284 ? -38.558 -3.868 49.283 1.00 97.38 284 ARG A O 1
ATOM 2326 N N . THR A 1 285 ? -37.818 -4.745 47.356 1.00 98.00 285 THR A N 1
ATOM 2327 C CA . THR A 1 285 ? -39.080 -5.412 47.004 1.00 98.00 285 THR A CA 1
ATOM 2328 C C . THR A 1 285 ? -39.374 -6.553 47.979 1.00 98.00 285 THR A C 1
ATOM 2330 O O . THR A 1 285 ? -40.499 -6.687 48.456 1.00 98.00 285 THR A O 1
ATOM 2333 N N . SER A 1 286 ? -38.354 -7.327 48.356 1.00 97.62 286 SER A N 1
ATOM 2334 C CA . SER A 1 286 ? -38.445 -8.371 49.384 1.00 97.62 286 SER A CA 1
ATOM 2335 C C . SER A 1 286 ? -38.790 -7.800 50.767 1.00 97.62 286 SER A C 1
ATOM 2337 O O . SER A 1 286 ? -39.682 -8.318 51.442 1.00 97.62 286 SER A O 1
ATOM 2339 N N . GLU A 1 287 ? -38.151 -6.700 51.186 1.00 97.62 287 GLU A N 1
ATOM 2340 C CA . GLU A 1 287 ? -38.478 -6.021 52.449 1.00 97.62 287 GLU A CA 1
ATOM 2341 C C . GLU A 1 287 ? -39.915 -5.476 52.449 1.00 97.62 287 GLU A C 1
ATOM 2343 O O . GLU A 1 287 ? -40.642 -5.634 53.434 1.00 97.62 287 GLU A O 1
ATOM 2348 N N . LEU A 1 288 ? -40.349 -4.871 51.339 1.00 97.62 288 LEU A N 1
ATOM 2349 C CA . LEU A 1 288 ? -41.700 -4.337 51.199 1.00 97.62 288 LEU A CA 1
ATOM 2350 C C . LEU A 1 288 ? -42.752 -5.450 51.291 1.00 97.62 288 LEU A C 1
ATOM 2352 O O . LEU A 1 288 ? -43.719 -5.302 52.034 1.00 97.62 288 LEU A O 1
ATOM 2356 N N . ASN A 1 289 ? -42.533 -6.583 50.618 1.00 97.06 289 ASN A N 1
ATOM 2357 C CA . ASN A 1 289 ? -43.431 -7.739 50.679 1.00 97.06 289 ASN A CA 1
ATOM 2358 C C . ASN A 1 289 ? -43.564 -8.292 52.105 1.00 97.06 289 ASN A C 1
ATOM 2360 O O . ASN A 1 289 ? -44.675 -8.574 52.549 1.00 97.06 289 ASN A O 1
ATOM 2364 N N . LYS A 1 290 ? -42.465 -8.365 52.869 1.00 97.75 290 LYS A N 1
ATOM 2365 C CA . LYS A 1 290 ? -42.515 -8.773 54.285 1.00 97.75 290 LYS A CA 1
ATOM 2366 C C . LYS A 1 290 ? -43.365 -7.824 55.130 1.00 97.75 290 LYS A C 1
ATOM 2368 O O . LYS A 1 290 ? -44.185 -8.285 55.919 1.00 97.75 290 LYS A O 1
ATOM 2373 N N . LYS A 1 291 ? -43.220 -6.506 54.939 1.00 97.31 291 LYS A N 1
ATOM 2374 C CA . LYS A 1 291 ? -44.051 -5.508 55.639 1.00 97.31 291 LYS A CA 1
ATOM 2375 C C . LYS A 1 291 ? -45.527 -5.637 55.268 1.00 97.31 291 LYS A C 1
ATOM 2377 O O . LYS A 1 291 ? -46.381 -5.518 56.142 1.00 97.31 291 LYS A O 1
ATOM 2382 N N . VAL A 1 292 ? -45.837 -5.909 53.999 1.00 97.62 292 VAL A N 1
ATOM 2383 C CA . VAL A 1 292 ? -47.214 -6.171 53.552 1.00 97.62 292 VAL A CA 1
ATOM 2384 C C . VAL A 1 292 ? -47.787 -7.403 54.261 1.00 97.62 292 VAL A C 1
ATOM 2386 O O . VAL A 1 292 ? -48.870 -7.313 54.834 1.00 97.62 292 VAL A O 1
ATOM 2389 N N . GLU A 1 293 ? -47.049 -8.515 54.326 1.00 97.50 293 GLU A N 1
ATOM 2390 C CA . GLU A 1 293 ? -47.489 -9.719 55.050 1.00 97.50 293 GLU A CA 1
ATOM 2391 C C . GLU A 1 293 ? -47.706 -9.474 56.554 1.00 97.50 293 GLU A C 1
ATOM 2393 O O . GLU A 1 293 ? -48.649 -10.004 57.151 1.00 97.50 293 GLU A O 1
ATOM 2398 N N . GLU A 1 294 ? -46.840 -8.685 57.195 1.00 97.31 294 GLU A N 1
ATOM 2399 C CA . GLU A 1 294 ? -46.999 -8.283 58.597 1.00 97.31 294 GLU A CA 1
ATOM 2400 C C . GLU A 1 294 ? -48.262 -7.441 58.802 1.00 97.31 294 GLU A C 1
ATOM 2402 O O . GLU A 1 294 ? -49.037 -7.714 59.726 1.00 97.31 294 GLU A O 1
ATOM 2407 N N . PHE A 1 295 ? -48.519 -6.472 57.917 1.00 97.19 295 PHE A N 1
ATOM 2408 C CA . PHE A 1 295 ? -49.738 -5.668 57.957 1.00 97.19 295 PHE A CA 1
ATOM 2409 C C . PHE A 1 295 ? -50.995 -6.508 57.726 1.00 97.19 295 PHE A C 1
ATOM 2411 O O . PHE A 1 295 ? -51.986 -6.316 58.431 1.00 97.19 295 PHE A O 1
ATOM 2418 N N . GLU A 1 296 ? -50.970 -7.484 56.818 1.00 96.25 296 GLU A N 1
ATOM 2419 C CA . GLU A 1 296 ? -52.092 -8.405 56.618 1.00 96.25 296 GLU A CA 1
ATOM 2420 C C . GLU A 1 296 ? -52.373 -9.260 57.860 1.00 96.25 296 GLU A C 1
ATOM 2422 O O . GLU A 1 296 ? -53.532 -9.436 58.251 1.00 96.25 296 GLU A O 1
ATOM 2427 N N . LYS A 1 297 ? -51.324 -9.780 58.513 1.00 96.75 297 LYS A N 1
ATOM 2428 C CA . LYS A 1 297 ? -51.447 -10.534 59.771 1.00 96.75 297 LYS A CA 1
ATOM 2429 C C . LYS A 1 297 ? -52.018 -9.659 60.885 1.00 96.75 297 LYS A C 1
ATOM 2431 O O . LYS A 1 297 ? -52.931 -10.089 61.591 1.00 96.75 297 LYS A O 1
ATOM 2436 N N . PHE A 1 298 ? -51.519 -8.433 61.023 1.00 96.50 298 PHE A N 1
ATOM 2437 C CA . PHE A 1 298 ? -52.016 -7.469 62.001 1.00 96.50 298 PHE A CA 1
ATOM 2438 C C . PHE A 1 298 ? -53.488 -7.118 61.751 1.00 96.50 298 PHE A C 1
ATOM 2440 O O . PHE A 1 298 ? -54.294 -7.152 62.682 1.00 96.50 298 PHE A O 1
ATOM 2447 N N . ASN A 1 299 ? -53.866 -6.884 60.492 1.00 96.12 299 ASN A N 1
ATOM 2448 C CA . ASN A 1 299 ? -55.244 -6.589 60.113 1.00 96.12 299 ASN A CA 1
ATOM 2449 C C . ASN A 1 299 ? -56.186 -7.766 60.427 1.00 96.12 299 ASN A C 1
ATOM 2451 O O . ASN A 1 299 ? -57.227 -7.574 61.051 1.00 96.12 299 ASN A O 1
ATOM 2455 N N . LYS A 1 300 ? -55.791 -9.012 60.113 1.00 95.88 300 LYS A N 1
ATOM 2456 C CA . LYS A 1 300 ? -56.556 -10.220 60.489 1.00 95.88 300 LYS A CA 1
ATOM 2457 C C . LYS A 1 300 ? -56.771 -10.330 62.004 1.00 95.88 300 LYS A C 1
ATOM 2459 O O . LYS A 1 300 ? -57.856 -10.710 62.442 1.00 95.88 300 LYS A O 1
ATOM 2464 N N . LEU A 1 301 ? -55.764 -9.983 62.811 1.00 95.81 301 LEU A N 1
ATOM 2465 C CA . LEU A 1 301 ? -55.880 -9.971 64.273 1.00 95.81 301 LEU A CA 1
ATOM 2466 C C . LEU A 1 301 ? -56.828 -8.873 64.776 1.00 95.81 301 LEU A C 1
ATOM 2468 O O . LEU A 1 301 ? -57.609 -9.139 65.691 1.00 95.81 301 LEU A O 1
ATOM 2472 N N . ILE A 1 302 ? -56.780 -7.668 64.196 1.00 96.00 302 ILE A N 1
ATOM 2473 C CA . ILE A 1 302 ? -57.698 -6.570 64.539 1.00 96.00 302 ILE A CA 1
ATOM 2474 C C . ILE A 1 302 ? -59.135 -6.946 64.197 1.00 96.00 302 ILE A C 1
ATOM 2476 O O . ILE A 1 302 ? -59.978 -6.920 65.089 1.00 96.00 302 ILE A O 1
ATOM 2480 N N . VAL A 1 303 ? -59.400 -7.383 62.963 1.00 95.19 303 VAL A N 1
ATOM 2481 C CA . VAL A 1 303 ? -60.746 -7.799 62.535 1.00 95.19 303 VAL A CA 1
ATOM 2482 C C . VAL A 1 303 ? -61.276 -8.921 63.436 1.00 95.19 303 VAL A C 1
ATOM 2484 O O . VAL A 1 303 ? -62.426 -8.891 63.870 1.00 95.19 303 VAL A O 1
ATOM 2487 N N . GLY A 1 304 ? -60.426 -9.883 63.814 1.00 94.75 304 GLY A N 1
ATOM 2488 C CA . GLY A 1 304 ? -60.794 -10.929 64.771 1.00 94.75 304 GLY A CA 1
ATOM 2489 C C . GLY A 1 304 ? -61.133 -10.402 66.174 1.00 94.75 304 GLY A C 1
ATOM 2490 O O . GLY A 1 304 ? -62.038 -10.927 66.828 1.00 94.75 304 GLY A O 1
ATOM 2491 N N . ARG A 1 305 ? -60.439 -9.360 66.655 1.00 94.31 305 ARG A N 1
ATOM 2492 C CA . ARG A 1 305 ? -60.757 -8.690 67.930 1.00 94.31 305 ARG A CA 1
ATOM 2493 C C . ARG A 1 305 ? -62.056 -7.900 67.844 1.00 94.31 305 ARG A C 1
ATOM 2495 O O . ARG A 1 305 ? -62.843 -7.970 68.783 1.00 94.31 305 ARG A O 1
ATOM 2502 N N . GLU A 1 306 ? -62.287 -7.190 66.746 1.00 93.81 306 GLU A N 1
ATOM 2503 C CA . GLU A 1 306 ? -63.523 -6.441 66.515 1.00 93.81 306 GLU A CA 1
ATOM 2504 C C . GLU A 1 306 ? -64.734 -7.374 66.490 1.00 93.81 306 GLU A C 1
ATOM 2506 O O . GLU A 1 306 ? -65.688 -7.139 67.229 1.00 93.81 306 GLU A O 1
ATOM 2511 N N . MET A 1 307 ? -64.653 -8.492 65.758 1.00 93.50 307 MET A N 1
ATOM 2512 C CA . MET A 1 307 ? -65.707 -9.514 65.740 1.00 93.50 307 MET A CA 1
ATOM 2513 C C . MET A 1 307 ? -65.995 -10.071 67.141 1.00 93.50 307 MET A C 1
ATOM 2515 O O . MET A 1 307 ? -67.149 -10.105 67.564 1.00 93.50 307 MET A O 1
ATOM 2519 N N . LYS A 1 308 ? -64.958 -10.414 67.923 1.00 93.88 308 LYS A N 1
ATOM 2520 C CA . LYS A 1 308 ? -65.139 -10.842 69.324 1.00 93.88 308 LYS A CA 1
ATOM 2521 C C . LYS A 1 308 ? -65.777 -9.763 70.199 1.00 93.88 308 LYS A C 1
ATOM 2523 O O . LYS A 1 308 ? -66.565 -10.088 71.083 1.00 93.88 308 LYS A O 1
ATOM 2528 N N . MET A 1 309 ? -65.433 -8.493 69.992 1.00 92.69 309 MET A N 1
ATOM 2529 C CA . MET A 1 309 ? -66.025 -7.379 70.734 1.00 92.69 309 MET A CA 1
ATOM 2530 C C . MET A 1 309 ? -67.514 -7.220 70.415 1.00 92.69 309 MET A C 1
ATOM 2532 O O . MET A 1 309 ? -68.304 -6.971 71.324 1.00 92.69 309 MET A O 1
ATOM 2536 N N . VAL A 1 310 ? -67.898 -7.388 69.146 1.00 95.12 310 VAL A N 1
ATOM 2537 C CA . VAL A 1 310 ? -69.303 -7.386 68.714 1.00 95.12 310 VAL A CA 1
ATOM 2538 C C . VAL A 1 310 ? -70.072 -8.528 69.383 1.00 95.12 310 VAL A C 1
ATOM 2540 O O . VAL A 1 310 ? -71.139 -8.284 69.945 1.00 95.12 310 VAL A O 1
ATOM 2543 N N . ASP A 1 311 ? -69.518 -9.742 69.405 1.00 94.25 311 ASP A N 1
ATOM 2544 C CA . ASP A 1 311 ? -70.147 -10.896 70.062 1.00 94.25 311 ASP A CA 1
ATOM 2545 C C . ASP A 1 311 ? -70.293 -10.704 71.579 1.00 94.25 311 ASP A C 1
ATOM 2547 O O . ASP A 1 311 ? -71.333 -11.022 72.158 1.00 94.25 311 ASP A O 1
ATOM 2551 N N . LEU A 1 312 ? -69.268 -10.154 72.240 1.00 94.81 312 LEU A N 1
ATOM 2552 C CA . LEU A 1 312 ? -69.316 -9.848 73.673 1.00 94.81 312 LEU A CA 1
ATOM 2553 C C . LEU A 1 312 ? -70.364 -8.778 73.996 1.00 94.81 312 LEU A C 1
ATOM 2555 O O . LEU A 1 312 ? -71.098 -8.936 74.969 1.00 94.81 312 LEU A O 1
ATOM 2559 N N . LYS A 1 313 ? -70.475 -7.723 73.178 1.00 94.56 313 LYS A N 1
ATOM 2560 C CA . LYS A 1 313 ? -71.512 -6.692 73.345 1.00 94.56 313 LYS A CA 1
ATOM 2561 C C . LYS A 1 313 ? -72.920 -7.278 73.227 1.00 94.56 313 LYS A C 1
ATOM 2563 O O . LYS A 1 313 ? -73.751 -6.986 74.079 1.00 94.56 313 LYS A O 1
ATOM 2568 N N . LYS A 1 314 ? -73.164 -8.153 72.243 1.00 94.31 314 LYS A N 1
ATOM 2569 C CA . LYS A 1 314 ? -74.454 -8.851 72.095 1.00 94.31 314 LYS A CA 1
ATOM 2570 C C . LYS A 1 314 ? -74.804 -9.691 73.326 1.00 94.31 314 LYS A C 1
ATOM 25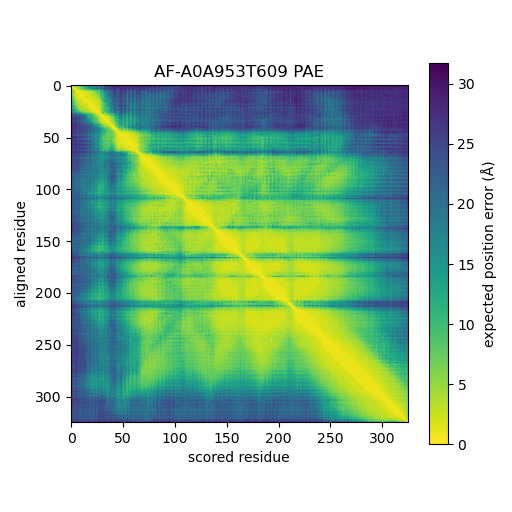72 O O . LYS A 1 314 ? -75.915 -9.592 73.830 1.00 94.31 314 LYS A O 1
ATOM 2577 N N . LYS A 1 315 ? -73.846 -10.460 73.858 1.00 92.44 315 LYS A N 1
ATOM 2578 C CA . LYS A 1 315 ? -74.054 -11.256 75.083 1.00 92.44 315 LYS A CA 1
ATOM 2579 C C . LYS A 1 315 ? -74.364 -10.397 76.310 1.00 92.44 315 LYS A C 1
ATOM 2581 O O . LYS A 1 315 ? -75.179 -10.796 77.133 1.00 92.44 315 LYS A O 1
ATOM 2586 N N . ILE A 1 316 ? -73.716 -9.238 76.452 1.00 93.69 316 ILE A N 1
ATOM 2587 C CA . ILE A 1 316 ? -74.014 -8.300 77.545 1.00 93.69 316 ILE A CA 1
ATOM 2588 C C . ILE A 1 316 ? -75.452 -7.780 77.417 1.00 93.69 316 ILE A C 1
ATOM 2590 O O . ILE A 1 316 ? -76.179 -7.809 78.404 1.00 93.69 316 ILE A O 1
ATOM 2594 N N . GLU A 1 317 ? -75.890 -7.383 76.217 1.00 92.75 317 GLU A N 1
ATOM 2595 C CA . GLU A 1 317 ? -77.278 -6.950 75.984 1.00 92.75 317 GLU A CA 1
ATOM 2596 C C . GLU A 1 317 ? -78.310 -8.045 76.300 1.00 92.75 317 GLU A C 1
ATOM 2598 O O . GLU A 1 317 ? -79.368 -7.749 76.856 1.00 92.75 317 GLU A O 1
ATOM 2603 N N . GLU A 1 318 ? -78.029 -9.304 75.956 1.00 91.94 318 GLU A N 1
ATOM 2604 C CA . GLU A 1 318 ? -78.893 -10.447 76.287 1.00 91.94 318 GLU A CA 1
ATOM 2605 C C . GLU A 1 318 ? -79.000 -10.656 77.805 1.00 91.94 318 GLU A C 1
ATOM 2607 O O . GLU A 1 318 ? -80.107 -10.713 78.343 1.00 91.94 318 GLU A O 1
ATOM 2612 N N . LEU A 1 319 ? -77.864 -10.680 78.511 1.00 91.81 319 LEU A N 1
ATOM 2613 C CA . LEU A 1 319 ? -77.823 -10.827 79.971 1.00 91.81 319 LEU A CA 1
ATOM 2614 C C . LEU A 1 319 ? -78.494 -9.649 80.701 1.00 91.81 319 LEU A C 1
ATOM 2616 O O . LEU A 1 319 ? -79.120 -9.831 81.747 1.00 91.81 319 LEU A O 1
ATOM 2620 N N . GLU A 1 320 ? -78.383 -8.429 80.172 1.00 88.62 320 GLU A N 1
ATOM 2621 C CA . GLU A 1 320 ? -79.075 -7.257 80.718 1.00 88.62 320 GLU A CA 1
ATOM 2622 C C . GLU A 1 320 ? -80.595 -7.322 80.527 1.00 88.62 320 GLU A C 1
ATOM 2624 O O . GLU A 1 320 ? -81.335 -6.839 81.389 1.00 88.62 320 GLU A O 1
ATOM 2629 N N . LYS A 1 321 ? -81.072 -7.927 79.432 1.00 88.25 321 LYS A N 1
ATOM 2630 C CA . LYS A 1 321 ? -82.504 -8.180 79.217 1.00 88.25 321 LYS A CA 1
ATOM 2631 C C . LYS A 1 321 ? -83.041 -9.228 80.188 1.00 88.25 321 LYS A C 1
ATOM 2633 O O . LYS A 1 321 ? -84.103 -8.998 80.759 1.00 88.25 321 LYS A O 1
ATOM 2638 N N . GLU A 1 322 ? -82.306 -10.315 80.430 1.00 80.56 322 GLU A N 1
ATOM 2639 C CA . GLU A 1 322 ? -82.697 -11.339 81.414 1.00 80.56 322 GLU A CA 1
ATOM 2640 C C . GLU A 1 322 ? -82.807 -10.774 82.836 1.00 80.56 322 GLU A C 1
ATOM 2642 O O . GLU A 1 322 ? -83.738 -11.107 83.557 1.00 80.56 322 GLU A O 1
ATOM 2647 N N . LYS A 1 323 ? -81.906 -9.867 83.237 1.00 73.69 323 LYS A N 1
ATOM 2648 C CA . LYS A 1 323 ? -81.929 -9.243 84.573 1.00 73.69 323 LYS A CA 1
ATOM 2649 C C . LYS A 1 323 ? -83.057 -8.232 84.808 1.00 73.69 323 LYS A C 1
ATOM 2651 O O . LYS A 1 323 ? -83.259 -7.824 85.950 1.00 73.69 323 LYS A O 1
ATOM 2656 N N . LYS A 1 324 ? -83.711 -7.751 83.748 1.00 66.44 324 LYS A N 1
ATOM 2657 C CA . LYS A 1 324 ? -84.819 -6.783 83.825 1.00 66.44 324 LYS A CA 1
ATOM 2658 C C . LYS A 1 324 ? -86.202 -7.441 83.747 1.00 66.44 324 LYS A C 1
ATOM 2660 O O . LYS A 1 324 ? -87.189 -6.719 83.884 1.00 66.44 324 LYS A O 1
ATOM 2665 N N . SER A 1 325 ? -86.264 -8.754 83.513 1.00 49.62 325 SER A N 1
ATOM 2666 C CA . SER A 1 325 ? -87.488 -9.561 83.588 1.00 49.62 325 SER A CA 1
ATOM 2667 C C . SER A 1 325 ? -87.683 -10.163 84.975 1.00 49.62 325 SER A C 1
ATOM 2669 O O . SER A 1 325 ? -88.837 -10.570 85.229 1.00 49.62 325 SER A O 1
#

Secondary structure (DSSP, 8-state):
----HHHHHHHHHHHHHHHHHHHHHHHHHHHHHHHHHHHHSTT--TTSHHHHHHHHHHHHHHHT-HHHHHHHHHHHHHHHHHHHHHHHHHHHHHHHHHHHHHGGGGTPPPPPHHHHHHHHHHHHHHHHHHHHHHHHTS-THHHHHHHHHHHHHHHHHHHHHS-GGGTTHHHHHHHHHHHHHHTT--HHHHHHHHHHHHHHHHHHHHHHTTT-TT--HHHHHHHHHHHHHHHHHHHHHHHHHHHHHHHHHHHHHHHHHHHHHHHHHHHHHHHHHHHHHHHHHHHHHHHHHHHHHHHHHHHHHHHHHHHHHHHHHHHHHHHHHHTT-

Nearest PDB structures (foldseek):
  8to0-assembly1_GX  TM=2.449E-01  e=6.902E+00  Mus musculus

Foldseek 3Di:
DDDPPPVVVVVVVVVVVVVVVVVVVVVVVVVVVVLVVVVVVPDDDCPDPVVVVVVVVVVVCVVVCPVVVVVVVVLVLLLVLLVVLLVVLVVVLVVLVVCQVCCVVVVHDHDDVVLSVVLSVLSVVLSVVSVVCSVVSPPSVV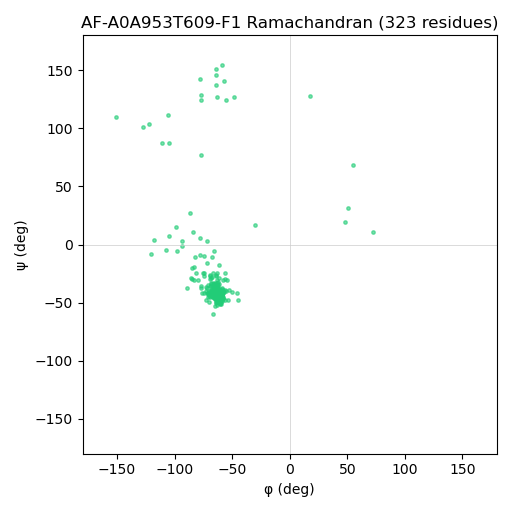NLLSSLLSQLVSLLSCVVSDDLVCVVCSLVSLLVSLLVSLVSLDLVSSVSSLVSNLVSVVVCCVPCPPVNVPDPPVVSSVVSVVSSVVSSVVSPVVNVVVVVVVVVVVVVVVVVVVVVVVVVVVVVVVVVVVVVVVVVVVVVVVVVVVVVVVVVVVVVVVVVVVVVVVVVVVVVVVVVVVVVD

pLDDT: mean 80.62, std 14.91, range [36.0, 98.31]

Solvent-accessible surface area (backbone atoms only — not comparable to full-atom values): 17847 Å² total; per-residue (Å²): 141,82,81,78,65,67,63,53,52,56,50,47,53,51,49,50,52,50,51,48,52,50,51,48,54,49,51,64,44,42,59,58,45,54,59,52,47,52,60,66,58,82,82,58,54,66,87,35,74,65,36,47,49,50,50,51,51,48,51,49,46,57,72,70,28,64,66,58,51,53,52,51,54,52,53,50,50,45,46,51,53,52,48,51,51,34,53,49,48,52,49,50,53,52,51,52,54,50,50,69,66,46,39,60,80,74,72,44,85,69,78,55,66,70,62,49,50,53,55,50,50,53,50,52,52,50,35,50,54,34,50,50,31,58,73,65,71,57,62,53,67,58,39,57,46,53,51,43,54,46,52,50,51,49,51,51,52,48,61,73,71,48,64,86,82,61,68,79,48,62,61,55,52,56,52,49,52,46,53,57,45,31,72,70,55,40,68,69,54,33,51,51,40,41,52,51,44,54,51,52,50,51,50,51,48,67,73,49,56,78,82,54,88,79,73,55,68,65,66,53,52,52,48,53,51,52,49,43,53,51,43,50,52,54,26,52,52,53,43,50,57,50,50,54,54,50,55,53,50,52,53,50,51,53,52,50,52,55,48,50,53,51,52,51,52,52,51,50,55,50,50,56,50,50,57,52,50,51,52,52,50,53,53,51,51,54,54,50,50,51,53,50,53,51,50,52,53,52,48,55,52,49,55,54,49,52,53,51,50,53,53,51,52,52,51,50,55,52,54,55,52,62,76,74,109